Protein AF-A0A1J3GQ59-F1 (afdb_monomer)

Nearest PDB structures (foldseek):
  6tc0-assembly3_C  TM=4.592E-01  e=3.893E-01  Mus musculus
  6tc0-assembly3_F  TM=4.575E-01  e=4.278E-01  Mus musculus
  4a3v-assembly1_A  TM=4.990E-01  e=1.390E+00  Saccharomyces cerevisiae W303
  6gkf-assembly3_F  TM=2.182E-01  e=1.207E+00  Homo sapiens

InterPro domains:
  IPR007598 Domain of unknown function DUF577 [PF04510] (52-176)

Radius of gyration: 16.6 Å; Cα contacts (8 Å, |Δi|>4): 191; chains: 1; bounding box: 38×44×47 Å

Foldseek 3Di:
DDPVLLVLLLVLLVVLLVDPDPVVNVVSLVVNLVSLVVCVVVVHAHDPVSLVSNLVSLLVQLPDPPDDLVSLLSSLLVVQSSQVNCVVVVNDASLVVLVSLQVCLVVPLLSSLSNQLNHDLQRAPSLVSRLVSSVVSLCVCCVCVVVDDPVSVVSSVSSNVSSVSSNVNNVVVVVVVD

Structure (mmCIF, N/CA/C/O backbone):
data_AF-A0A1J3GQ59-F1
#
_entry.id   AF-A0A1J3GQ59-F1
#
loop_
_atom_site.group_PDB
_atom_site.id
_atom_site.type_symbol
_atom_site.label_atom_id
_atom_site.label_alt_id
_atom_site.label_comp_id
_atom_site.label_asym_id
_atom_site.label_entity_id
_atom_site.label_seq_id
_atom_site.pdbx_PDB_ins_code
_atom_site.Cartn_x
_atom_site.Cartn_y
_atom_site.Cartn_z
_atom_site.occupancy
_atom_site.B_iso_or_equiv
_atom_site.auth_seq_id
_atom_site.auth_comp_id
_atom_site.auth_asym_id
_atom_site.auth_atom_id
_atom_site.pdbx_PDB_model_num
ATOM 1 N N . VAL A 1 1 ? 16.718 -1.001 -25.158 1.00 40.62 1 VAL A N 1
ATOM 2 C CA . VAL A 1 1 ? 15.366 -1.569 -25.340 1.00 40.62 1 VAL A CA 1
ATOM 3 C C . VAL A 1 1 ? 14.455 -0.799 -24.416 1.00 40.62 1 VAL A C 1
ATOM 5 O O . VAL A 1 1 ? 14.739 -0.740 -23.226 1.00 40.62 1 VAL A O 1
ATOM 8 N N . ASP A 1 2 ? 13.488 -0.084 -24.975 1.00 46.53 2 ASP A N 1
ATOM 9 C CA . ASP A 1 2 ? 12.632 0.822 -24.220 1.00 46.53 2 ASP A CA 1
ATOM 10 C C . ASP A 1 2 ? 11.831 0.062 -23.169 1.00 46.53 2 ASP A C 1
ATOM 12 O O . ASP A 1 2 ? 10.941 -0.724 -23.489 1.00 46.53 2 ASP A O 1
ATOM 16 N N . ASN A 1 3 ? 12.097 0.343 -21.896 1.00 64.75 3 ASN A N 1
ATOM 17 C CA . ASN A 1 3 ? 11.221 -0.079 -20.812 1.00 64.75 3 ASN A CA 1
ATOM 18 C C . ASN A 1 3 ? 9.982 0.827 -20.782 1.00 64.75 3 ASN A C 1
ATOM 20 O O . ASN A 1 3 ? 9.761 1.576 -19.827 1.00 64.75 3 ASN A O 1
ATOM 24 N N . ALA A 1 4 ? 9.193 0.808 -21.858 1.00 83.94 4 ALA A N 1
ATOM 25 C CA . ALA A 1 4 ? 8.008 1.643 -22.006 1.00 83.94 4 ALA A CA 1
ATOM 26 C C . ALA A 1 4 ? 7.052 1.536 -20.797 1.00 83.94 4 ALA A C 1
ATOM 28 O O . ALA A 1 4 ? 6.601 2.587 -20.333 1.00 83.94 4 ALA A O 1
ATOM 29 N N . PRO A 1 5 ? 6.813 0.348 -20.194 1.00 90.19 5 PRO A N 1
ATOM 30 C CA . PRO A 1 5 ? 5.995 0.236 -18.984 1.00 90.19 5 PRO A CA 1
ATOM 31 C C . PRO A 1 5 ? 6.612 0.897 -17.740 1.00 90.19 5 PRO A C 1
ATOM 33 O O . PRO A 1 5 ? 5.900 1.557 -16.976 1.00 90.19 5 PRO A O 1
ATOM 36 N N . ASP A 1 6 ? 7.931 0.779 -17.545 1.00 91.81 6 ASP A N 1
ATOM 37 C CA . ASP A 1 6 ? 8.640 1.419 -16.428 1.00 91.81 6 ASP A CA 1
ATOM 38 C C . ASP A 1 6 ? 8.557 2.946 -16.541 1.00 91.81 6 ASP A C 1
ATOM 40 O O . ASP A 1 6 ? 8.215 3.652 -15.586 1.00 91.81 6 ASP A O 1
ATOM 44 N N . ALA A 1 7 ? 8.852 3.460 -17.738 1.00 91.56 7 ALA A N 1
ATOM 45 C CA . ALA A 1 7 ? 8.842 4.883 -18.034 1.00 91.56 7 ALA A CA 1
ATOM 46 C C . ALA A 1 7 ? 7.429 5.471 -17.940 1.00 91.56 7 ALA A C 1
ATOM 48 O O . ALA A 1 7 ? 7.262 6.571 -17.409 1.00 91.56 7 ALA A O 1
ATOM 49 N N . LEU A 1 8 ? 6.414 4.740 -18.414 1.00 90.88 8 LEU A N 1
ATOM 50 C CA . LEU A 1 8 ? 5.010 5.127 -18.292 1.00 90.88 8 LEU A CA 1
ATOM 51 C C . LEU A 1 8 ? 4.584 5.192 -16.824 1.00 90.88 8 LEU A C 1
ATOM 53 O O . LEU A 1 8 ? 4.036 6.209 -16.403 1.00 90.88 8 LEU A O 1
ATOM 57 N N . THR A 1 9 ? 4.900 4.160 -16.036 1.00 93.69 9 THR A N 1
ATOM 58 C CA . THR A 1 9 ? 4.613 4.126 -14.593 1.00 93.69 9 THR A CA 1
ATOM 59 C C . THR A 1 9 ? 5.215 5.340 -13.897 1.00 93.69 9 THR A C 1
ATOM 61 O O . THR A 1 9 ? 4.518 6.076 -13.199 1.00 93.69 9 THR A O 1
ATOM 64 N N . LEU A 1 10 ? 6.500 5.605 -14.141 1.00 94.19 10 LEU A N 1
ATOM 65 C CA . LEU A 1 10 ? 7.195 6.742 -13.552 1.00 94.19 10 LEU A CA 1
ATOM 66 C C . LEU A 1 10 ? 6.567 8.084 -13.963 1.00 94.19 10 LEU A C 1
ATOM 68 O O . LEU A 1 10 ? 6.416 8.968 -13.121 1.00 94.19 10 LEU A O 1
ATOM 72 N N . LYS A 1 11 ? 6.201 8.257 -15.239 1.00 92.19 11 LYS A N 1
ATOM 73 C CA . LYS A 1 11 ? 5.554 9.486 -15.726 1.00 92.19 11 LYS A CA 1
ATOM 74 C C . LYS A 1 11 ? 4.179 9.693 -15.087 1.00 92.19 11 LYS A C 1
ATOM 76 O O . LYS A 1 11 ? 3.907 10.791 -14.614 1.00 92.19 11 LYS A O 1
ATOM 81 N N . LEU A 1 12 ? 3.345 8.656 -15.016 1.00 92.06 12 LEU A N 1
ATOM 82 C CA . LEU A 1 12 ? 2.003 8.757 -14.431 1.00 92.06 12 LEU A CA 1
ATOM 83 C C . LEU A 1 12 ? 2.053 9.074 -12.929 1.00 92.06 12 LEU A C 1
ATOM 85 O O . LEU A 1 12 ? 1.311 9.940 -12.469 1.00 92.06 12 LEU A O 1
ATOM 89 N N . LEU A 1 13 ? 2.982 8.465 -12.183 1.00 93.94 13 LEU A N 1
ATOM 90 C CA . LEU A 1 13 ? 3.184 8.780 -10.762 1.00 93.94 13 LEU A CA 1
ATOM 91 C C . LEU A 1 13 ? 3.670 10.215 -10.529 1.00 93.94 13 LEU A C 1
ATOM 93 O O . LEU A 1 13 ? 3.297 10.829 -9.538 1.00 93.94 13 LEU A O 1
ATOM 97 N N . LYS A 1 14 ? 4.477 10.778 -11.436 1.00 91.62 14 LYS A N 1
ATOM 98 C CA . LYS A 1 14 ? 4.894 12.189 -11.354 1.00 91.62 14 LYS A CA 1
ATOM 99 C C . LYS A 1 14 ? 3.741 13.155 -11.595 1.00 91.62 14 LYS A C 1
ATOM 101 O O . LYS A 1 14 ? 3.697 14.219 -10.988 1.00 91.62 14 LYS A O 1
ATOM 106 N N . VAL A 1 15 ? 2.838 12.789 -12.498 1.00 88.62 15 VAL A N 1
ATOM 107 C CA . VAL A 1 15 ? 1.748 13.658 -12.938 1.00 88.62 15 VAL A CA 1
ATOM 108 C C . VAL A 1 15 ? 0.574 13.641 -11.947 1.00 88.62 15 VAL A C 1
ATOM 110 O O . VAL A 1 15 ? -0.041 14.684 -11.728 1.00 88.62 15 VAL A O 1
ATOM 113 N N . TYR A 1 16 ? 0.317 12.515 -11.269 1.00 88.44 16 TYR A N 1
ATOM 114 C CA . TYR A 1 16 ? -0.730 12.385 -10.242 1.00 88.44 16 TYR A CA 1
ATOM 115 C C . TYR A 1 16 ? -0.760 13.529 -9.202 1.00 88.44 16 TYR A C 1
ATOM 117 O O . TYR A 1 16 ? -1.801 14.185 -9.103 1.00 88.44 16 TYR A O 1
ATOM 125 N N . PRO A 1 17 ? 0.333 13.837 -8.468 1.00 84.56 17 PRO A N 1
ATOM 126 C CA . PRO A 1 17 ? 0.312 14.885 -7.447 1.00 84.56 17 PRO A CA 1
ATOM 127 C C . PRO A 1 17 ? 0.216 16.302 -8.029 1.00 84.56 17 PRO A C 1
ATOM 129 O O . PRO A 1 17 ? -0.193 17.218 -7.327 1.00 84.56 17 PRO A O 1
ATOM 132 N N . SER A 1 18 ? 0.564 16.495 -9.307 1.00 82.19 18 SER A N 1
ATOM 133 C CA . SER A 1 18 ? 0.472 17.798 -9.986 1.00 82.19 18 SER A CA 1
ATOM 134 C C . SER A 1 18 ? -0.920 18.121 -10.546 1.00 82.19 18 SER A C 1
ATOM 136 O O . SER A 1 18 ? -1.140 19.221 -11.048 1.00 82.19 18 SER A O 1
ATOM 138 N N . SER A 1 19 ? -1.871 17.180 -10.492 1.00 79.62 19 SER A N 1
ATOM 139 C CA . SER A 1 19 ? -3.216 17.399 -11.032 1.00 79.62 19 SER A CA 1
ATOM 140 C C . SER A 1 19 ? -4.063 18.296 -10.133 1.00 79.62 19 SER A C 1
ATOM 142 O O . SER A 1 19 ? -4.486 17.879 -9.055 1.00 79.62 19 SER A O 1
ATOM 144 N N . TYR A 1 20 ? -4.446 19.470 -10.633 1.00 78.62 20 TYR A N 1
ATOM 145 C CA . TYR A 1 20 ? -5.441 20.322 -9.970 1.00 78.62 20 TYR A CA 1
ATOM 146 C C . TYR A 1 20 ? -6.879 19.794 -10.105 1.00 78.62 20 TYR A C 1
ATOM 148 O O . TYR A 1 20 ? -7.747 20.154 -9.316 1.00 78.62 20 TYR A O 1
ATOM 156 N N . CYS A 1 21 ? -7.152 18.922 -11.084 1.00 86.19 21 CYS A N 1
ATOM 157 C CA . CYS A 1 21 ? -8.479 18.344 -11.297 1.00 86.19 21 CYS A CA 1
ATOM 158 C C . CYS A 1 21 ? -8.578 16.948 -10.652 1.00 86.19 21 CYS A C 1
ATOM 160 O O . CYS A 1 21 ? -7.898 16.021 -11.115 1.00 86.19 21 CYS A O 1
ATOM 162 N N . PRO A 1 22 ? -9.464 16.740 -9.655 1.00 84.50 22 PRO A N 1
ATOM 163 C CA . PRO A 1 22 ? -9.644 15.435 -9.014 1.00 84.50 22 PRO A CA 1
ATOM 164 C C . PRO A 1 22 ? -10.110 14.334 -9.977 1.00 84.50 22 PRO A C 1
ATOM 166 O O . PRO A 1 22 ? -9.757 13.171 -9.805 1.00 84.50 22 PRO A O 1
ATOM 169 N N . VAL A 1 23 ? -10.880 14.688 -11.015 1.00 87.12 23 VAL A N 1
ATOM 170 C CA . VAL A 1 23 ? -11.377 13.725 -12.012 1.00 87.12 23 VAL A CA 1
ATOM 171 C C . VAL A 1 23 ? -10.231 13.183 -12.862 1.00 87.12 23 VAL A C 1
ATOM 173 O O . VAL A 1 23 ? -10.115 11.970 -13.036 1.00 87.12 23 VAL A O 1
ATOM 176 N N . PHE A 1 24 ? -9.362 14.061 -13.370 1.00 86.56 24 PHE A N 1
ATOM 177 C CA . PHE A 1 24 ? -8.191 13.631 -14.135 1.00 86.56 24 PHE A CA 1
ATOM 178 C C . PHE A 1 24 ? -7.205 12.870 -13.261 1.00 86.56 24 PHE A C 1
ATOM 180 O O . PHE A 1 24 ? -6.739 11.808 -13.662 1.00 86.56 24 PHE A O 1
ATOM 187 N N . ARG A 1 25 ? -6.995 13.339 -12.028 1.00 87.44 25 ARG A N 1
ATOM 188 C CA . ARG A 1 25 ? -6.159 12.662 -11.039 1.00 87.44 25 ARG A CA 1
ATOM 189 C C . ARG A 1 25 ? -6.589 11.209 -10.824 1.00 87.44 25 ARG A C 1
ATOM 191 O O . ARG A 1 25 ? -5.770 10.298 -10.956 1.00 87.44 25 ARG A O 1
ATOM 198 N N . PHE A 1 26 ? -7.880 10.994 -10.563 1.00 88.31 26 PHE A N 1
ATOM 199 C CA . PHE A 1 26 ? -8.447 9.659 -10.389 1.00 88.31 26 PHE A CA 1
ATOM 200 C C . PHE A 1 26 ? -8.314 8.811 -11.661 1.00 88.31 26 PHE A C 1
ATOM 202 O O . PHE A 1 26 ? -7.882 7.663 -11.593 1.00 88.31 26 PHE A O 1
ATOM 209 N N . ARG A 1 27 ? -8.633 9.369 -12.838 1.00 89.69 27 ARG A N 1
ATOM 210 C CA . ARG A 1 27 ? -8.512 8.648 -14.117 1.00 89.69 27 ARG A CA 1
ATOM 211 C C . ARG A 1 27 ? -7.081 8.195 -14.393 1.00 89.69 27 ARG A C 1
ATOM 213 O O . ARG A 1 27 ? -6.888 7.076 -14.855 1.00 89.69 27 ARG A O 1
ATOM 220 N N . TRP A 1 28 ? -6.085 9.025 -14.094 1.00 88.69 28 TRP A N 1
ATOM 221 C CA . TRP A 1 28 ? -4.680 8.686 -14.320 1.00 88.69 28 TRP A CA 1
ATOM 222 C C . TRP A 1 28 ? -4.204 7.562 -13.412 1.00 88.69 28 TRP A C 1
ATOM 224 O O . TRP A 1 28 ? -3.580 6.616 -13.892 1.00 88.69 28 TRP A O 1
ATOM 234 N N . ILE A 1 29 ? -4.526 7.629 -12.117 1.00 91.88 29 ILE A N 1
ATOM 235 C CA . ILE A 1 29 ? -4.114 6.569 -11.196 1.00 91.88 29 ILE A CA 1
ATOM 236 C C . ILE A 1 29 ? -4.870 5.266 -11.458 1.00 91.88 29 ILE A C 1
ATOM 238 O O . ILE A 1 29 ? -4.286 4.189 -11.361 1.00 91.88 29 ILE A O 1
ATOM 242 N N . TYR A 1 30 ? -6.135 5.359 -11.870 1.00 92.94 30 TYR A N 1
ATOM 243 C CA . TYR A 1 30 ? -6.922 4.207 -12.287 1.00 92.94 30 TYR A CA 1
ATOM 244 C C . TYR A 1 30 ? -6.347 3.554 -13.551 1.00 92.94 30 TYR A C 1
ATOM 246 O O . TYR A 1 30 ? -6.123 2.349 -13.568 1.00 92.94 30 TYR A O 1
ATOM 254 N N . MET A 1 31 ? -6.004 4.344 -14.574 1.00 92.12 31 MET A N 1
ATOM 255 C CA . MET A 1 31 ? -5.340 3.843 -15.782 1.00 92.12 31 MET A CA 1
ATOM 256 C C . MET A 1 31 ? -3.997 3.172 -15.460 1.00 92.12 31 MET A C 1
ATOM 258 O O . MET A 1 31 ? -3.687 2.116 -16.015 1.00 92.12 31 MET A O 1
ATOM 262 N N . LEU A 1 32 ? -3.207 3.748 -14.544 1.00 94.25 32 LEU A N 1
ATOM 263 C CA . LEU A 1 32 ? -1.967 3.123 -14.082 1.00 94.25 32 LEU A CA 1
ATOM 264 C C . LEU A 1 32 ? -2.241 1.781 -13.393 1.00 94.25 32 LEU A C 1
ATOM 266 O O . LEU A 1 32 ? -1.529 0.811 -13.638 1.00 94.25 32 LEU A O 1
ATOM 270 N N . PHE A 1 33 ? -3.271 1.713 -12.555 1.00 94.56 33 PHE A N 1
ATOM 271 C CA . PHE A 1 33 ? -3.672 0.485 -11.882 1.00 94.56 33 PHE A CA 1
ATOM 272 C C . PHE A 1 33 ? -4.113 -0.614 -12.857 1.00 94.56 33 PHE A C 1
ATOM 274 O O . PHE A 1 33 ? -3.636 -1.742 -12.734 1.00 94.56 33 PHE A O 1
ATOM 281 N N . GLU A 1 34 ? -4.953 -0.299 -13.843 1.00 94.62 34 GLU A N 1
ATOM 282 C CA . GLU A 1 34 ? -5.361 -1.253 -14.885 1.00 94.62 34 GLU A CA 1
ATOM 283 C C . GLU A 1 34 ? -4.141 -1.754 -15.672 1.00 94.62 34 GLU A C 1
ATOM 285 O O . GLU A 1 34 ? -3.947 -2.958 -15.845 1.00 94.62 34 GLU A O 1
ATOM 290 N N . THR A 1 35 ? -3.240 -0.837 -16.044 1.00 91.94 35 THR A N 1
ATOM 291 C CA . THR A 1 35 ? -1.986 -1.174 -16.734 1.00 91.94 35 THR A CA 1
ATOM 292 C C . THR A 1 35 ? -1.123 -2.112 -15.889 1.00 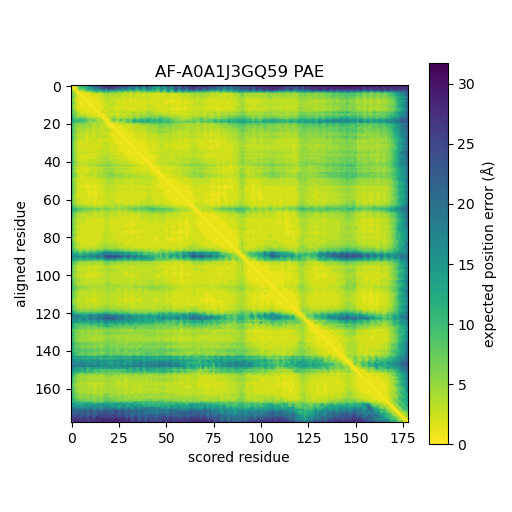91.94 35 THR A C 1
ATOM 294 O O . THR A 1 35 ? -0.663 -3.141 -16.372 1.00 91.94 35 THR A O 1
ATOM 297 N N . ILE A 1 36 ? -0.924 -1.801 -14.608 1.00 91.44 36 ILE A N 1
ATOM 298 C CA . ILE A 1 36 ? -0.139 -2.632 -13.688 1.00 91.44 36 ILE A CA 1
ATOM 299 C C . ILE A 1 36 ? -0.783 -4.002 -13.467 1.00 91.44 36 ILE A C 1
ATOM 301 O O . ILE A 1 36 ? -0.071 -4.999 -13.360 1.00 91.44 36 ILE A O 1
ATOM 305 N N . THR A 1 37 ? -2.111 -4.070 -13.423 1.00 91.75 37 THR A N 1
ATOM 306 C CA . THR A 1 37 ? -2.846 -5.333 -13.284 1.00 91.75 37 THR A CA 1
ATOM 307 C C . THR A 1 37 ? -2.621 -6.223 -14.502 1.00 91.75 37 THR A C 1
ATOM 309 O O . THR A 1 37 ? -2.270 -7.392 -14.349 1.00 91.75 37 THR A O 1
ATOM 312 N N . TYR A 1 38 ? -2.720 -5.655 -15.706 1.00 92.69 38 TYR A N 1
ATOM 313 C CA . TYR A 1 38 ? -2.387 -6.357 -16.942 1.00 92.69 38 TYR A CA 1
ATOM 314 C C . TYR A 1 38 ? -0.928 -6.840 -16.947 1.00 92.69 38 TYR A C 1
ATOM 316 O O . TYR A 1 38 ? -0.662 -8.022 -17.154 1.00 92.69 38 TYR A O 1
ATOM 324 N N . LEU A 1 39 ? 0.022 -5.955 -16.626 1.00 91.44 39 LEU A N 1
ATOM 325 C CA . LEU A 1 39 ? 1.450 -6.283 -16.577 1.00 91.44 39 LEU A CA 1
ATOM 326 C C . LEU A 1 39 ? 1.757 -7.405 -15.576 1.00 91.44 39 LEU A C 1
ATOM 328 O O . LEU A 1 39 ? 2.541 -8.304 -15.882 1.00 91.44 39 LEU A O 1
ATOM 332 N N . ARG A 1 40 ? 1.118 -7.387 -14.400 1.00 89.81 40 ARG A N 1
ATOM 333 C CA . ARG A 1 40 ? 1.239 -8.449 -13.393 1.00 89.81 40 ARG A CA 1
ATOM 334 C C . ARG A 1 40 ? 0.836 -9.806 -13.970 1.00 89.81 40 ARG A C 1
ATOM 336 O O . ARG A 1 40 ? 1.564 -10.771 -13.768 1.00 89.81 40 ARG A O 1
ATOM 343 N N . ASN A 1 41 ? -0.271 -9.868 -14.709 1.00 90.56 41 ASN A N 1
ATOM 344 C CA . ASN A 1 41 ? -0.750 -11.106 -15.332 1.00 90.56 41 ASN A CA 1
ATOM 345 C C . ASN A 1 41 ? 0.193 -11.611 -16.435 1.00 90.56 41 ASN A C 1
ATOM 347 O O . ASN A 1 41 ? 0.279 -12.811 -16.673 1.00 90.56 41 ASN A O 1
ATOM 351 N N . CYS A 1 42 ? 0.950 -10.713 -17.065 1.00 90.31 42 CYS A N 1
ATOM 352 C CA . CYS A 1 42 ? 2.001 -11.056 -18.022 1.00 90.31 42 CYS A CA 1
ATOM 353 C C . CYS A 1 42 ? 3.354 -11.394 -17.365 1.00 90.31 42 CYS A C 1
ATOM 355 O O . CYS A 1 42 ? 4.360 -11.460 -18.068 1.00 90.31 42 CYS A O 1
ATOM 357 N N . ASN A 1 43 ? 3.415 -11.572 -16.038 1.00 89.00 43 ASN A N 1
ATOM 358 C CA . ASN A 1 43 ? 4.656 -11.784 -15.277 1.00 89.00 43 ASN A CA 1
ATOM 359 C C . ASN A 1 43 ? 5.717 -10.689 -15.490 1.00 89.00 43 ASN A C 1
ATOM 361 O O . ASN A 1 43 ? 6.917 -10.928 -15.331 1.00 89.00 43 ASN A O 1
ATOM 365 N N . PHE A 1 44 ? 5.285 -9.472 -15.830 1.00 90.75 44 PHE A N 1
ATOM 366 C CA . PHE A 1 44 ? 6.185 -8.350 -16.046 1.00 90.75 44 PHE A CA 1
ATOM 367 C C . PHE A 1 44 ? 6.948 -7.994 -14.767 1.00 90.75 44 PHE A C 1
ATOM 369 O O . PHE A 1 44 ? 6.381 -7.971 -13.667 1.00 90.75 44 PHE A O 1
ATOM 376 N N . ARG A 1 45 ? 8.226 -7.639 -14.929 1.00 89.94 45 ARG A N 1
ATOM 377 C CA . ARG A 1 45 ? 9.076 -7.126 -13.857 1.00 89.94 45 ARG A CA 1
ATOM 378 C C . ARG A 1 45 ? 9.600 -5.747 -14.204 1.00 89.94 45 ARG A C 1
ATOM 380 O O . ARG A 1 45 ? 10.123 -5.549 -15.296 1.00 89.94 45 ARG A O 1
ATOM 387 N N . PHE A 1 46 ? 9.497 -4.820 -13.254 1.00 90.19 46 PHE A N 1
ATOM 388 C CA . PHE A 1 46 ? 10.160 -3.527 -13.386 1.00 90.19 46 PHE A CA 1
ATOM 389 C C . PHE A 1 46 ? 11.667 -3.731 -13.476 1.00 90.19 46 PHE A C 1
ATOM 391 O O . PHE A 1 46 ? 12.234 -4.540 -12.735 1.00 90.19 46 PHE A O 1
ATOM 398 N N . SER A 1 47 ? 12.330 -2.944 -14.320 1.00 88.75 47 SER A N 1
ATOM 399 C CA . SER A 1 47 ? 13.786 -2.944 -14.335 1.00 88.75 47 SER A CA 1
ATOM 400 C C . SER A 1 47 ? 14.355 -2.499 -12.983 1.00 88.75 47 SER A C 1
ATOM 402 O O . SER A 1 47 ? 13.886 -1.498 -12.416 1.00 88.75 47 SER A O 1
ATOM 404 N N . PRO A 1 48 ? 15.437 -3.142 -12.504 1.00 85.75 48 PRO A N 1
ATOM 405 C CA . PRO A 1 48 ? 16.174 -2.696 -11.324 1.00 85.75 48 PRO A CA 1
ATOM 406 C C . PRO A 1 48 ? 16.606 -1.225 -11.394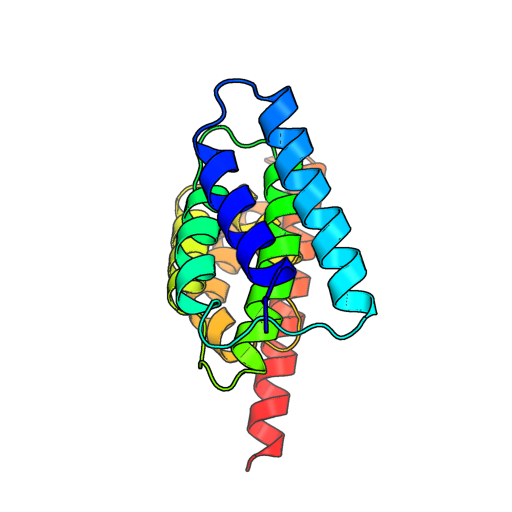 1.00 85.75 48 PRO A C 1
ATOM 408 O O . PRO A 1 48 ? 16.689 -0.561 -10.367 1.00 85.75 48 PRO A O 1
ATOM 411 N N . THR A 1 49 ? 16.818 -0.676 -12.596 1.00 88.56 49 THR A N 1
ATOM 412 C CA . THR A 1 49 ? 17.196 0.736 -12.792 1.00 88.56 49 THR A CA 1
ATOM 413 C C . THR A 1 49 ? 16.042 1.721 -12.578 1.00 88.56 49 THR A C 1
ATOM 415 O O . THR A 1 49 ? 16.272 2.896 -12.284 1.00 88.56 49 THR A O 1
ATOM 418 N N . TYR A 1 50 ? 14.792 1.269 -12.708 1.00 90.44 50 TYR A N 1
ATOM 419 C CA . TYR A 1 50 ? 13.606 2.112 -12.549 1.00 90.44 50 TYR A CA 1
ATOM 420 C C . TYR A 1 50 ? 12.981 2.013 -11.163 1.00 90.44 50 TYR A C 1
ATOM 422 O O . TYR A 1 50 ? 12.405 3.000 -10.704 1.00 90.44 50 TYR A O 1
ATOM 430 N N . LEU A 1 51 ? 13.127 0.884 -10.465 1.00 90.88 51 LEU A N 1
ATOM 431 C CA . LEU A 1 51 ? 12.583 0.712 -9.115 1.00 90.88 51 LEU A CA 1
ATOM 432 C C . LEU A 1 51 ? 13.010 1.833 -8.144 1.00 90.88 51 LEU A C 1
ATOM 434 O O . LEU A 1 51 ? 12.116 2.447 -7.558 1.00 90.88 51 LEU A O 1
ATOM 438 N N . PRO A 1 52 ? 14.303 2.209 -8.020 1.00 91.75 52 PRO A N 1
ATOM 439 C CA . PRO A 1 52 ? 14.726 3.318 -7.159 1.00 91.75 52 PRO A CA 1
ATOM 440 C C . PRO A 1 52 ? 14.087 4.660 -7.525 1.00 91.75 52 PRO A C 1
ATOM 442 O O . PRO A 1 52 ? 13.918 5.521 -6.669 1.00 91.75 52 PRO A O 1
ATOM 445 N N . ARG A 1 53 ? 13.702 4.840 -8.794 1.00 93.56 53 ARG A N 1
ATOM 446 C CA . ARG A 1 53 ? 13.045 6.058 -9.282 1.00 93.56 53 ARG A CA 1
ATOM 447 C C . ARG A 1 53 ? 11.548 6.030 -9.001 1.00 93.56 53 ARG A C 1
ATOM 449 O O . ARG A 1 53 ? 10.996 7.061 -8.658 1.00 93.56 53 ARG A O 1
ATOM 456 N N . ILE A 1 54 ? 10.891 4.878 -9.134 1.00 94.44 54 ILE A N 1
ATOM 457 C CA . ILE A 1 54 ? 9.445 4.708 -8.918 1.00 94.44 54 ILE A CA 1
ATOM 458 C C . ILE A 1 54 ? 9.087 4.826 -7.432 1.00 94.44 54 ILE A C 1
ATOM 460 O O . ILE A 1 54 ? 8.132 5.525 -7.090 1.00 94.44 54 ILE A O 1
ATOM 464 N N . LYS A 1 55 ? 9.868 4.178 -6.554 1.00 94.06 55 LYS A N 1
ATOM 465 C CA . LYS A 1 55 ? 9.633 4.122 -5.102 1.00 94.06 55 LYS A CA 1
ATOM 466 C C . LYS A 1 55 ? 9.289 5.488 -4.467 1.00 94.06 55 LYS A C 1
ATOM 468 O O . LYS A 1 55 ? 8.213 5.597 -3.874 1.00 94.06 55 LYS A O 1
ATOM 473 N N . PRO A 1 56 ? 10.128 6.539 -4.584 1.00 95.19 56 PRO A N 1
ATOM 474 C CA . PRO A 1 56 ? 9.875 7.814 -3.912 1.00 95.19 56 PRO A CA 1
ATOM 475 C C . PRO A 1 56 ? 8.619 8.524 -4.429 1.00 95.19 56 PRO A C 1
ATOM 477 O O . PRO A 1 56 ? 7.867 9.078 -3.629 1.00 95.19 56 PRO A O 1
ATOM 480 N N . TYR A 1 57 ? 8.337 8.471 -5.737 1.00 95.62 57 TYR A N 1
ATOM 481 C CA . TYR A 1 57 ? 7.117 9.079 -6.280 1.00 95.62 57 TYR A CA 1
ATOM 482 C C . TYR A 1 57 ? 5.864 8.342 -5.825 1.00 95.62 57 TYR A C 1
ATOM 484 O O . TYR A 1 57 ? 4.860 8.987 -5.535 1.00 95.62 57 TYR A O 1
ATOM 492 N N . LEU A 1 58 ? 5.914 7.012 -5.709 1.00 95.81 58 LEU A N 1
ATOM 493 C CA . LEU A 1 58 ? 4.773 6.266 -5.195 1.00 95.81 58 LEU A CA 1
ATOM 494 C C . LEU A 1 58 ? 4.499 6.596 -3.724 1.00 95.81 58 LEU A C 1
ATOM 496 O O . LEU A 1 58 ? 3.350 6.846 -3.370 1.00 95.81 58 LEU A O 1
ATOM 500 N N . ILE A 1 59 ? 5.541 6.685 -2.889 1.00 95.44 59 ILE A N 1
ATOM 501 C CA . ILE A 1 59 ? 5.401 7.142 -1.497 1.00 95.44 59 ILE A CA 1
ATOM 502 C C . ILE A 1 59 ? 4.791 8.547 -1.452 1.00 95.44 59 ILE A C 1
ATOM 504 O O . ILE A 1 59 ? 3.861 8.783 -0.683 1.00 95.44 59 ILE A O 1
ATOM 508 N N . ALA A 1 60 ? 5.258 9.471 -2.296 1.00 94.62 60 ALA A N 1
ATOM 509 C CA . ALA A 1 60 ? 4.694 10.817 -2.373 1.00 94.62 60 ALA A CA 1
ATOM 510 C C . ALA A 1 60 ? 3.201 10.806 -2.753 1.00 94.62 60 ALA A C 1
ATOM 512 O O . ALA A 1 60 ? 2.418 11.528 -2.142 1.00 94.62 60 ALA A O 1
ATOM 513 N N . CYS A 1 61 ? 2.789 9.949 -3.695 1.00 94.38 61 CYS A N 1
ATOM 514 C CA . CYS A 1 61 ? 1.381 9.799 -4.073 1.00 94.38 61 CYS A CA 1
ATOM 515 C C . CYS A 1 61 ? 0.521 9.282 -2.911 1.00 94.38 61 CYS A C 1
ATOM 517 O O . CYS A 1 61 ? -0.573 9.792 -2.687 1.00 94.38 61 CYS A O 1
ATOM 519 N N . VAL A 1 62 ? 1.013 8.293 -2.155 1.00 94.75 62 VAL A N 1
ATOM 520 C CA . VAL A 1 62 ? 0.299 7.721 -0.997 1.00 94.75 62 VAL A CA 1
ATOM 521 C C . VAL A 1 62 ? 0.194 8.726 0.157 1.00 94.75 62 VAL A C 1
ATOM 523 O O . VAL A 1 62 ? -0.808 8.748 0.867 1.00 94.75 62 VAL A O 1
ATOM 526 N N . LYS A 1 63 ? 1.210 9.578 0.340 1.00 94.12 63 LYS A N 1
ATOM 527 C CA . LYS A 1 63 ? 1.239 10.637 1.364 1.00 94.12 63 LYS A CA 1
ATOM 528 C C . LYS A 1 63 ? 0.402 11.864 1.013 1.00 94.12 63 LYS A C 1
ATOM 530 O O . LYS A 1 63 ? 0.331 12.781 1.823 1.00 94.12 63 LYS A O 1
ATOM 535 N N . MET A 1 64 ? -0.181 11.917 -0.181 1.00 91.44 64 MET A N 1
ATOM 536 C CA . MET A 1 64 ? -0.878 13.106 -0.636 1.00 91.44 64 MET A CA 1
ATOM 537 C C . MET A 1 64 ? -2.145 13.346 0.194 1.00 91.44 64 MET A C 1
ATOM 539 O O . MET A 1 64 ? -3.037 12.493 0.269 1.00 91.44 64 MET A O 1
ATOM 543 N N . GLU A 1 65 ? -2.219 14.527 0.799 1.00 86.56 65 GLU A N 1
ATOM 544 C CA . GLU A 1 65 ? -3.342 14.951 1.628 1.00 86.56 65 GLU A CA 1
ATOM 545 C C . GLU A 1 65 ? -4.653 14.987 0.829 1.00 86.56 65 GLU A C 1
ATOM 547 O O . GLU A 1 65 ? -4.665 15.138 -0.396 1.00 86.56 65 GLU A O 1
ATOM 552 N N . ASN A 1 66 ? -5.782 14.838 1.528 1.00 83.12 66 ASN A N 1
ATOM 553 C CA . ASN A 1 66 ? -7.128 14.870 0.938 1.00 83.12 66 ASN A CA 1
ATOM 554 C C . ASN A 1 66 ? -7.384 13.812 -0.161 1.00 83.12 66 ASN A C 1
ATOM 556 O O . ASN A 1 66 ? -8.294 13.959 -0.983 1.00 83.12 66 ASN A O 1
ATOM 560 N N . SER A 1 67 ? -6.597 12.733 -0.189 1.00 87.81 67 SER A N 1
ATOM 561 C CA . SER A 1 67 ? -6.854 11.569 -1.044 1.00 87.81 67 SER A CA 1
ATOM 562 C C . SER A 1 67 ? -8.052 10.775 -0.526 1.00 87.81 67 SER A C 1
ATOM 564 O O . SER A 1 67 ? -8.138 10.474 0.666 1.00 87.81 67 SER A O 1
ATOM 566 N N . LYS A 1 68 ? -8.968 10.392 -1.422 1.00 90.88 68 LYS A N 1
ATOM 567 C CA . LYS A 1 68 ? -10.129 9.562 -1.059 1.00 90.88 68 LYS A CA 1
ATOM 568 C C . LYS A 1 68 ? -9.698 8.125 -0.754 1.00 90.88 68 LYS A C 1
ATOM 570 O O . LYS A 1 68 ? -8.764 7.619 -1.372 1.00 90.88 68 LYS A O 1
ATOM 575 N N . ASP A 1 69 ? -10.458 7.415 0.086 1.00 91.88 69 ASP A N 1
ATOM 576 C CA . ASP A 1 69 ? -10.246 5.981 0.368 1.00 91.88 69 ASP A CA 1
ATOM 577 C C . ASP A 1 69 ? -10.076 5.146 -0.916 1.00 91.88 69 ASP A C 1
ATOM 579 O O . ASP A 1 69 ? -9.235 4.254 -0.977 1.00 91.88 69 ASP A O 1
ATOM 583 N N . SER A 1 70 ? -10.860 5.436 -1.962 1.00 91.44 70 SER A N 1
ATOM 584 C CA . SER A 1 70 ? -10.766 4.751 -3.257 1.00 91.44 70 SER A CA 1
ATOM 585 C C . SER A 1 70 ? -9.422 4.977 -3.951 1.00 91.44 70 SER A C 1
ATOM 587 O O . SER A 1 70 ? -8.876 4.042 -4.525 1.00 91.44 70 SER A O 1
ATOM 589 N N . GLU A 1 71 ? -8.874 6.194 -3.886 1.00 92.56 71 GLU A N 1
ATOM 590 C CA . GLU A 1 71 ? -7.555 6.513 -4.446 1.00 92.56 71 GLU A CA 1
ATOM 591 C C . GLU A 1 71 ? -6.453 5.810 -3.651 1.00 92.56 71 GLU A C 1
ATOM 593 O O . GLU A 1 71 ? -5.569 5.201 -4.247 1.00 92.56 71 GLU A O 1
ATOM 598 N N . ILE A 1 72 ? -6.548 5.809 -2.316 1.00 94.38 72 ILE A N 1
ATOM 599 C CA . ILE A 1 72 ? -5.587 5.111 -1.451 1.00 94.38 72 ILE A CA 1
ATOM 600 C C . ILE A 1 72 ? -5.598 3.601 -1.708 1.00 94.38 72 ILE A C 1
ATOM 602 O O . ILE A 1 72 ? -4.529 3.006 -1.780 1.00 94.38 72 ILE A O 1
ATOM 606 N N . LYS A 1 73 ? -6.764 2.975 -1.912 1.00 93.44 73 LYS A N 1
ATOM 607 C CA . LYS A 1 73 ? -6.843 1.548 -2.281 1.00 93.44 73 LYS A CA 1
ATOM 608 C C . LYS A 1 73 ? -6.163 1.261 -3.620 1.00 93.44 73 LYS A C 1
ATOM 610 O O . LYS A 1 73 ? -5.387 0.316 -3.729 1.00 93.44 73 LYS A O 1
ATOM 615 N N . ILE A 1 74 ? -6.414 2.093 -4.634 1.00 94.69 74 ILE A N 1
ATOM 616 C CA . ILE A 1 74 ? -5.762 1.970 -5.948 1.00 94.69 74 ILE A CA 1
ATOM 617 C C . ILE A 1 74 ? -4.240 2.109 -5.798 1.00 94.69 74 ILE A C 1
ATOM 619 O O . ILE A 1 74 ? -3.484 1.274 -6.298 1.00 94.69 74 ILE A O 1
ATOM 623 N N . LEU A 1 75 ? -3.784 3.120 -5.058 1.00 95.50 75 LEU A N 1
ATOM 624 C CA . LEU A 1 75 ? -2.370 3.320 -4.752 1.00 95.50 75 LEU A CA 1
ATOM 625 C C . LEU A 1 75 ? -1.782 2.142 -3.971 1.00 95.50 75 LEU A C 1
ATOM 627 O O . LEU A 1 75 ? -0.684 1.707 -4.296 1.00 95.50 75 LEU A O 1
ATOM 631 N N . GLY A 1 76 ? -2.514 1.572 -3.013 1.00 94.31 76 GLY A N 1
ATOM 632 C CA . GLY A 1 76 ? -2.126 0.374 -2.269 1.00 94.31 76 GLY A CA 1
ATOM 633 C C . GLY A 1 76 ? -1.878 -0.827 -3.185 1.00 94.31 76 GLY A C 1
ATOM 634 O O . GLY A 1 76 ? -0.878 -1.526 -3.035 1.00 94.31 76 GLY A O 1
ATOM 635 N N . ARG A 1 77 ? -2.708 -1.024 -4.214 1.00 93.81 77 ARG A N 1
ATOM 636 C CA . ARG A 1 77 ? -2.498 -2.074 -5.231 1.00 93.81 77 ARG A CA 1
ATOM 637 C C . ARG A 1 77 ? -1.263 -1.828 -6.093 1.00 93.81 77 ARG A C 1
ATOM 639 O O . ARG A 1 77 ? -0.541 -2.770 -6.428 1.00 93.81 77 ARG A O 1
ATOM 646 N N . ILE A 1 78 ? -0.991 -0.570 -6.433 1.00 95.19 78 ILE A N 1
ATOM 647 C CA . ILE A 1 78 ? 0.233 -0.183 -7.146 1.00 95.19 78 ILE A CA 1
ATOM 648 C C . ILE A 1 78 ? 1.459 -0.421 -6.247 1.00 95.19 78 ILE A C 1
ATOM 650 O O . ILE A 1 78 ? 2.429 -1.039 -6.689 1.00 95.19 78 ILE A O 1
ATOM 654 N N . VAL A 1 79 ? 1.387 -0.026 -4.969 1.00 94.38 79 VAL A N 1
ATOM 655 C CA . VAL A 1 79 ? 2.406 -0.296 -3.936 1.00 94.38 79 VAL A CA 1
ATOM 656 C C . VAL A 1 79 ? 2.668 -1.786 -3.837 1.00 94.38 79 VAL A C 1
ATOM 658 O O . VAL A 1 79 ? 3.822 -2.197 -3.857 1.00 94.38 79 VAL A O 1
ATOM 661 N N . SER A 1 80 ? 1.613 -2.594 -3.817 1.00 91.81 80 SER A N 1
ATOM 662 C CA . SER A 1 80 ? 1.701 -4.048 -3.765 1.00 91.81 80 SER A CA 1
ATOM 663 C C . SER A 1 80 ? 2.533 -4.621 -4.908 1.00 91.81 80 SER A C 1
ATOM 665 O O . SER A 1 80 ? 3.438 -5.429 -4.693 1.00 91.81 80 SER A O 1
ATOM 667 N N . PHE A 1 81 ? 2.278 -4.154 -6.134 1.00 92.31 81 PHE A N 1
ATOM 668 C CA . PHE A 1 81 ? 3.032 -4.595 -7.301 1.00 92.31 81 PHE A CA 1
ATOM 669 C C . PHE A 1 81 ? 4.500 -4.164 -7.237 1.00 92.31 81 PHE A C 1
ATOM 671 O O . PHE A 1 81 ? 5.390 -4.967 -7.520 1.00 92.31 81 PHE A O 1
ATOM 678 N N . VAL A 1 82 ? 4.777 -2.921 -6.839 1.00 91.94 82 VAL A N 1
ATOM 679 C CA . VAL A 1 82 ? 6.157 -2.433 -6.720 1.00 91.94 82 VAL A CA 1
ATOM 680 C C . VAL A 1 82 ? 6.893 -3.159 -5.590 1.00 91.94 82 VAL A C 1
ATOM 682 O O . VAL A 1 82 ? 8.010 -3.613 -5.810 1.00 91.94 82 VAL A O 1
ATOM 685 N N . ALA A 1 83 ? 6.270 -3.368 -4.429 1.00 89.62 83 ALA A N 1
ATOM 686 C CA . ALA A 1 83 ? 6.843 -4.128 -3.316 1.00 89.62 83 ALA A CA 1
ATOM 687 C C . ALA A 1 83 ? 7.197 -5.561 -3.739 1.00 89.62 83 ALA A C 1
ATOM 689 O O . ALA A 1 83 ? 8.312 -6.019 -3.499 1.00 89.62 83 ALA A O 1
ATOM 690 N N . TYR A 1 84 ? 6.307 -6.232 -4.475 1.00 87.81 84 TYR A N 1
ATOM 691 C CA . TYR A 1 84 ? 6.589 -7.545 -5.051 1.00 87.81 84 TYR A CA 1
ATOM 692 C C . TYR A 1 84 ? 7.809 -7.530 -5.988 1.00 87.81 84 TYR A C 1
ATOM 694 O O . TYR A 1 84 ? 8.655 -8.421 -5.923 1.00 87.81 84 TYR A O 1
ATOM 702 N N . ASN A 1 85 ? 7.948 -6.511 -6.839 1.00 89.00 85 ASN A N 1
ATOM 703 C CA . ASN A 1 85 ? 9.124 -6.356 -7.700 1.00 89.00 85 ASN A CA 1
ATOM 704 C C . ASN A 1 85 ? 10.411 -6.099 -6.904 1.00 89.00 85 ASN A C 1
ATOM 706 O O . ASN A 1 85 ? 11.459 -6.629 -7.255 1.00 89.00 85 ASN A O 1
ATOM 710 N N . VAL A 1 86 ? 10.329 -5.337 -5.815 1.00 87.50 86 VAL A N 1
ATOM 711 C CA . VAL A 1 86 ? 11.474 -5.042 -4.945 1.00 87.50 86 VAL A CA 1
ATOM 712 C C . VAL A 1 86 ? 11.966 -6.298 -4.222 1.00 87.50 86 VAL A C 1
ATOM 714 O O . VAL A 1 86 ? 13.167 -6.550 -4.237 1.00 87.50 86 VAL A O 1
ATOM 717 N N . ALA A 1 87 ? 11.057 -7.114 -3.670 1.00 81.06 87 ALA A N 1
ATOM 718 C CA . ALA A 1 87 ? 11.420 -8.374 -3.005 1.00 81.06 87 ALA A CA 1
ATOM 719 C C . ALA A 1 87 ? 12.105 -9.363 -3.953 1.00 81.06 87 ALA A C 1
ATOM 721 O O . ALA A 1 87 ? 13.096 -9.983 -3.589 1.00 81.06 87 ALA A O 1
ATOM 722 N N . ASN A 1 88 ? 11.581 -9.508 -5.172 1.00 79.44 88 ASN A N 1
ATOM 723 C CA . ASN A 1 88 ? 12.089 -10.498 -6.124 1.00 79.44 88 ASN A CA 1
ATOM 724 C C . ASN A 1 88 ? 13.284 -9.997 -6.952 1.00 79.44 88 ASN A C 1
ATOM 726 O O . ASN A 1 88 ? 13.948 -10.792 -7.604 1.00 79.44 88 ASN A O 1
ATOM 730 N N . GLY A 1 89 ? 13.546 -8.689 -6.968 1.00 70.31 89 GLY A N 1
ATOM 731 C CA . GLY A 1 89 ? 14.587 -8.072 -7.793 1.00 70.31 89 GLY A CA 1
ATOM 732 C C . GLY A 1 89 ? 15.961 -7.967 -7.127 1.00 70.31 89 GLY A C 1
ATOM 733 O O . GLY A 1 89 ? 16.794 -7.209 -7.612 1.00 70.31 89 GLY A O 1
ATOM 734 N N . GLY A 1 90 ? 16.183 -8.630 -5.984 1.00 63.25 90 GLY A N 1
ATOM 735 C CA . GLY A 1 90 ? 17.432 -8.532 -5.211 1.00 63.25 90 GLY A CA 1
ATOM 736 C C . GLY A 1 90 ? 17.663 -7.171 -4.535 1.00 63.25 90 GLY A C 1
ATOM 737 O O . GLY A 1 90 ? 18.707 -6.950 -3.932 1.00 63.25 90 GLY A O 1
ATOM 738 N N . GLY A 1 91 ? 16.691 -6.254 -4.610 1.00 60.34 91 GLY A N 1
ATOM 739 C CA . GLY A 1 91 ? 16.797 -4.863 -4.153 1.00 60.34 91 GLY A CA 1
ATOM 740 C C . GLY A 1 91 ? 16.517 -4.634 -2.664 1.00 60.34 91 GLY A C 1
ATOM 741 O O . GLY A 1 91 ? 16.226 -3.499 -2.282 1.00 60.34 91 GLY A O 1
ATOM 742 N N . GLY A 1 92 ? 16.562 -5.691 -1.849 1.00 71.50 92 GLY A N 1
ATOM 743 C CA . GLY A 1 92 ? 16.343 -5.635 -0.403 1.00 71.50 92 GLY A CA 1
ATOM 744 C C . GLY A 1 92 ? 14.907 -5.302 0.021 1.00 71.50 92 GLY A C 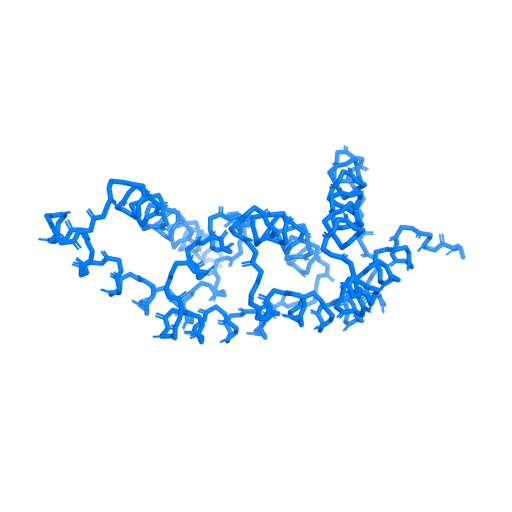1
ATOM 745 O O . GLY A 1 92 ? 13.953 -5.398 -0.750 1.00 71.50 92 GLY A O 1
ATOM 746 N N . GLU A 1 93 ? 14.753 -4.919 1.286 1.00 78.69 93 GLU A N 1
ATOM 747 C CA . GLU A 1 93 ? 13.481 -4.485 1.869 1.00 78.69 93 GLU A CA 1
ATOM 748 C C . GL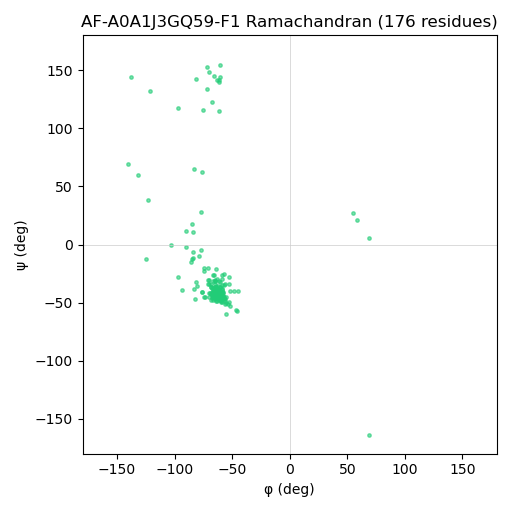U A 1 93 ? 13.209 -3.012 1.532 1.00 78.69 93 GLU A C 1
ATOM 750 O O . GLU A 1 93 ? 14.115 -2.181 1.512 1.00 78.69 93 GLU A O 1
ATOM 755 N N . TRP A 1 94 ? 11.952 -2.649 1.275 1.00 88.50 94 TRP A N 1
ATOM 756 C CA . TRP A 1 94 ? 11.569 -1.265 0.989 1.00 88.50 94 TRP A CA 1
ATOM 757 C C . TRP A 1 94 ? 11.358 -0.452 2.274 1.00 88.50 94 TRP A C 1
ATOM 759 O O . TRP A 1 94 ? 10.248 -0.012 2.544 1.00 88.50 94 TRP A O 1
ATOM 769 N N . SER A 1 95 ? 12.406 -0.232 3.068 1.00 88.31 95 SER A N 1
ATOM 770 C CA . SER A 1 95 ? 12.344 0.453 4.375 1.00 88.31 95 SER A CA 1
ATOM 771 C C . SER A 1 95 ? 11.512 1.742 4.405 1.00 88.31 95 SER A C 1
ATOM 773 O O . SER A 1 95 ? 10.737 1.958 5.330 1.00 88.31 95 SER A O 1
ATOM 775 N N . GLU A 1 96 ? 11.591 2.562 3.363 1.00 92.19 96 GLU A N 1
ATOM 776 C CA . GLU A 1 96 ? 10.910 3.852 3.275 1.00 92.19 96 GLU A CA 1
ATOM 777 C C . GLU A 1 96 ? 9.381 3.703 3.258 1.00 92.19 96 GLU A C 1
ATOM 779 O O . GLU A 1 96 ? 8.661 4.562 3.766 1.00 92.19 96 GLU A O 1
ATOM 784 N N . LEU A 1 97 ? 8.864 2.600 2.702 1.00 93.38 97 LEU A N 1
ATOM 785 C CA . LEU A 1 97 ? 7.437 2.288 2.762 1.00 93.38 97 LEU A CA 1
ATOM 786 C C . LEU A 1 97 ? 7.020 1.883 4.184 1.00 93.38 97 LEU A C 1
ATOM 788 O O . LEU A 1 97 ? 5.914 2.206 4.604 1.00 93.38 97 LEU A O 1
ATOM 792 N N . SER A 1 98 ? 7.898 1.218 4.938 1.00 91.06 98 SER A N 1
ATOM 793 C CA . SER A 1 98 ? 7.637 0.784 6.317 1.00 91.06 98 SER A CA 1
ATOM 794 C C . SER A 1 98 ? 7.5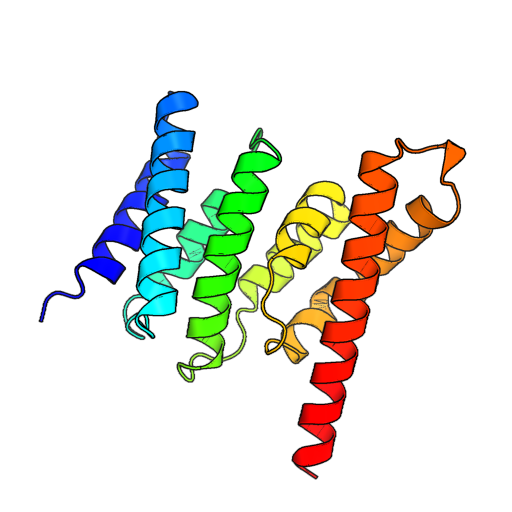07 1.996 7.211 1.00 91.06 98 SER A C 1
ATOM 796 O O . SER A 1 98 ? 6.529 2.125 7.941 1.00 91.06 98 SER A O 1
ATOM 798 N N . ASP A 1 99 ? 8.458 2.918 7.085 1.00 92.88 99 ASP A N 1
ATOM 799 C CA . ASP A 1 99 ? 8.478 4.158 7.848 1.00 92.88 99 ASP A CA 1
ATOM 800 C C . ASP A 1 99 ? 7.262 5.032 7.480 1.00 92.88 99 ASP A C 1
ATOM 802 O O . ASP A 1 99 ? 6.646 5.661 8.342 1.00 92.88 99 ASP A O 1
ATOM 806 N N . CYS A 1 100 ? 6.843 5.009 6.207 1.00 94.50 100 CYS A N 1
ATOM 807 C CA . CYS A 1 100 ? 5.618 5.666 5.756 1.00 94.50 100 CYS A CA 1
ATOM 808 C C . CYS A 1 100 ? 4.354 5.070 6.402 1.00 94.50 100 CYS A C 1
ATOM 810 O O . CYS A 1 100 ? 3.496 5.822 6.862 1.00 94.50 100 CYS A O 1
ATOM 812 N N . ILE A 1 101 ? 4.227 3.739 6.448 1.00 94.75 101 ILE A N 1
ATOM 813 C CA . ILE A 1 101 ? 3.079 3.063 7.072 1.00 94.75 101 ILE A CA 1
ATOM 814 C C . ILE A 1 101 ? 3.082 3.280 8.585 1.00 94.75 101 ILE A C 1
ATOM 816 O O . ILE A 1 101 ? 2.027 3.550 9.149 1.00 94.75 101 ILE A O 1
ATOM 820 N N . LEU A 1 102 ? 4.247 3.222 9.235 1.00 94.75 102 LEU A N 1
ATOM 821 C CA . LEU A 1 102 ? 4.391 3.514 10.660 1.00 94.75 102 LEU A CA 1
ATOM 822 C C . LEU A 1 102 ? 3.913 4.933 10.982 1.00 94.75 102 LEU A C 1
ATOM 824 O O . LEU A 1 102 ? 3.146 5.126 11.924 1.00 94.75 102 LEU A O 1
ATOM 828 N N . LYS A 1 103 ? 4.297 5.920 10.165 1.00 95.56 103 LYS A N 1
ATOM 829 C CA . LYS A 1 103 ? 3.795 7.288 10.314 1.00 95.56 103 LYS A CA 1
ATOM 830 C C . LYS A 1 103 ? 2.270 7.345 10.180 1.00 95.56 103 LYS A C 1
ATOM 832 O O . LYS A 1 103 ? 1.611 7.931 11.032 1.00 95.56 103 LYS A O 1
ATOM 837 N N . PHE A 1 104 ? 1.692 6.685 9.172 1.00 95.06 104 PHE A N 1
ATOM 838 C CA . PHE A 1 104 ? 0.233 6.615 9.053 1.00 95.06 104 PHE A CA 1
ATOM 839 C C . PHE A 1 104 ? -0.425 5.901 10.232 1.00 95.06 104 PHE A C 1
ATOM 841 O O . PHE A 1 104 ? -1.500 6.308 10.639 1.00 95.06 104 PHE A O 1
ATOM 848 N N . ALA A 1 105 ? 0.182 4.863 10.804 1.00 93.69 105 ALA A N 1
ATOM 849 C CA . ALA A 1 105 ? -0.389 4.176 11.960 1.00 93.69 105 ALA A CA 1
ATOM 850 C C . ALA A 1 105 ? -0.559 5.127 13.157 1.00 93.69 105 ALA A C 1
ATOM 852 O O . ALA A 1 105 ? -1.515 4.998 13.917 1.00 93.69 105 ALA A O 1
ATOM 853 N N . ASN A 1 106 ? 0.335 6.106 13.296 1.00 91.94 106 ASN A N 1
ATOM 854 C CA . ASN A 1 106 ? 0.269 7.102 14.359 1.00 91.94 106 ASN A CA 1
ATOM 855 C C . ASN A 1 106 ? -0.687 8.256 14.027 1.00 91.94 106 ASN A C 1
ATOM 857 O O . ASN A 1 106 ? -1.518 8.599 14.868 1.00 91.94 106 ASN A O 1
ATOM 861 N N . ASP A 1 107 ? -0.592 8.804 12.812 1.00 92.25 107 ASP A N 1
ATOM 862 C CA . ASP A 1 107 ? -1.266 10.053 12.431 1.00 92.25 107 ASP A CA 1
ATOM 863 C C . ASP A 1 107 ? -2.637 9.815 11.767 1.00 92.25 107 ASP A C 1
ATOM 865 O O . ASP A 1 107 ? -3.602 10.533 12.018 1.00 92.25 107 ASP A O 1
ATOM 869 N N . GLU A 1 108 ? -2.745 8.789 10.916 1.00 92.44 108 GLU A N 1
ATOM 870 C CA . GLU A 1 108 ? -3.924 8.481 10.093 1.00 92.44 108 GLU A CA 1
ATOM 871 C C . GLU A 1 108 ? -4.194 6.954 10.025 1.00 92.44 108 GLU A C 1
ATOM 873 O O . GLU A 1 108 ? -4.034 6.336 8.961 1.00 92.44 108 GLU A O 1
ATOM 878 N N . PRO A 1 109 ? -4.623 6.300 11.128 1.00 91.38 109 PRO A N 1
ATOM 879 C CA . PRO A 1 109 ? -4.672 4.833 11.222 1.00 91.38 109 PRO A CA 1
ATOM 880 C C . PRO A 1 109 ? -5.503 4.158 10.121 1.00 91.38 109 PRO A C 1
ATOM 882 O O . PRO A 1 109 ? -5.159 3.082 9.627 1.00 91.38 109 PRO A O 1
ATOM 885 N N . ARG A 1 110 ? -6.578 4.819 9.675 1.00 92.00 110 ARG A N 1
ATOM 886 C CA . ARG A 1 110 ? -7.413 4.372 8.551 1.00 92.00 110 ARG A CA 1
ATOM 887 C C . ARG A 1 110 ? -6.608 4.258 7.253 1.00 92.00 110 ARG A C 1
ATOM 889 O O . ARG A 1 110 ? -6.737 3.263 6.542 1.00 92.00 110 ARG A O 1
ATOM 896 N N . ARG A 1 111 ? -5.757 5.244 6.943 1.00 94.50 111 ARG A N 1
ATOM 8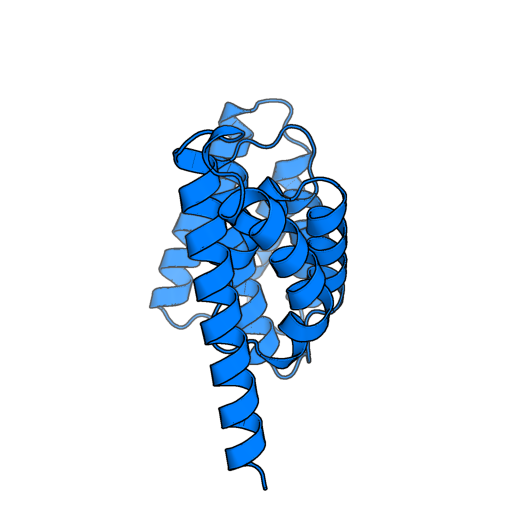97 C CA . ARG A 1 111 ? -4.895 5.228 5.750 1.00 94.50 111 ARG A CA 1
ATOM 898 C C . ARG A 1 111 ? -3.864 4.108 5.842 1.00 94.50 111 ARG A C 1
ATOM 900 O O . ARG A 1 111 ? -3.659 3.412 4.849 1.00 94.50 111 ARG A O 1
ATOM 907 N N . ALA A 1 112 ? -3.283 3.885 7.024 1.00 94.81 112 ALA A N 1
ATOM 908 C CA . ALA A 1 112 ? -2.383 2.755 7.255 1.00 94.81 112 ALA A CA 1
ATOM 909 C C . ALA A 1 112 ? -3.070 1.423 6.917 1.00 94.81 112 ALA A C 1
ATOM 911 O O . ALA A 1 112 ? -2.536 0.643 6.131 1.00 94.81 112 ALA A O 1
ATOM 912 N N . CYS A 1 113 ? -4.289 1.208 7.423 1.00 94.56 113 CYS A N 1
ATOM 913 C CA . CYS A 1 113 ? -5.072 0.001 7.150 1.00 94.56 113 CYS A CA 1
ATOM 914 C C . CYS A 1 113 ? -5.308 -0.215 5.646 1.00 94.56 113 CYS A C 1
ATOM 916 O O . CYS A 1 113 ? -5.070 -1.304 5.127 1.00 94.56 113 CYS A O 1
ATOM 918 N N . LEU A 1 114 ? -5.717 0.834 4.922 1.00 95.44 114 LEU A N 1
ATOM 919 C CA . LEU A 1 114 ? -5.972 0.752 3.479 1.00 95.44 114 LEU A CA 1
ATOM 920 C C . LEU A 1 114 ? -4.727 0.357 2.672 1.00 95.44 114 LEU A C 1
ATOM 922 O O . LEU A 1 114 ? -4.850 -0.385 1.701 1.00 95.44 114 LEU A O 1
ATOM 926 N N . VAL A 1 115 ? -3.540 0.830 3.063 1.00 94.38 115 VAL A N 1
ATOM 927 C CA . VAL A 1 115 ? -2.280 0.462 2.399 1.00 94.38 115 VAL A CA 1
ATOM 928 C C . VAL A 1 115 ? -1.863 -0.963 2.769 1.00 94.38 115 VAL A C 1
ATOM 930 O O . VAL A 1 115 ? -1.507 -1.741 1.886 1.00 94.38 115 VAL A O 1
ATOM 933 N N . VAL A 1 116 ? -1.932 -1.323 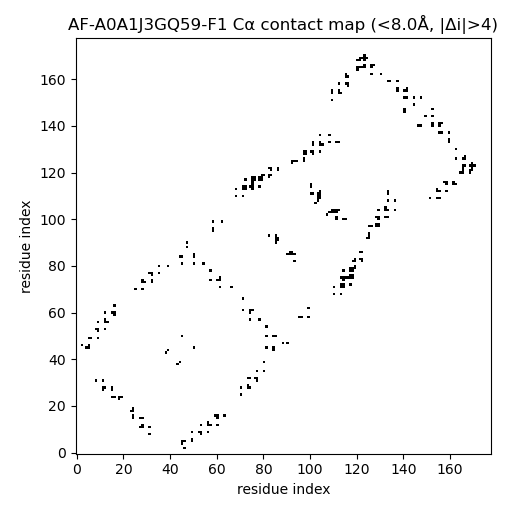4.057 1.00 93.25 116 VAL A N 1
ATOM 934 C CA . VAL A 1 116 ? -1.506 -2.638 4.569 1.00 93.25 116 VAL A CA 1
ATOM 935 C C . VAL A 1 116 ? -2.315 -3.779 3.958 1.00 93.25 116 VAL A C 1
ATOM 937 O O . VAL A 1 116 ? -1.741 -4.808 3.600 1.00 93.25 116 VAL A O 1
ATOM 940 N N . LEU A 1 117 ? -3.627 -3.601 3.789 1.00 93.38 117 LEU A N 1
ATOM 941 C CA . LEU A 1 117 ? -4.496 -4.625 3.204 1.00 93.38 117 LEU A CA 1
ATOM 942 C C . LEU A 1 117 ? -4.063 -5.059 1.804 1.00 93.38 117 LEU A C 1
ATOM 944 O O . LEU A 1 117 ? -4.171 -6.238 1.460 1.00 93.38 117 LEU A O 1
ATOM 948 N N . GLU A 1 118 ? -3.534 -4.126 1.020 1.00 91.75 118 GLU A N 1
ATOM 949 C CA . GLU A 1 118 ? -3.135 -4.383 -0.359 1.00 91.75 118 GLU A CA 1
ATOM 950 C C . GLU A 1 118 ? -1.724 -4.996 -0.461 1.00 91.75 118 GLU A C 1
ATOM 952 O O . GLU A 1 118 ? -1.355 -5.501 -1.523 1.00 91.75 118 GLU A O 1
ATOM 957 N N . LEU A 1 119 ? -0.925 -5.017 0.616 1.00 88.44 119 LEU A N 1
ATOM 958 C CA . LEU A 1 119 ? 0.446 -5.543 0.583 1.00 88.44 119 LEU A CA 1
ATOM 959 C C . LEU A 1 119 ? 0.505 -7.036 0.193 1.00 88.44 119 LEU A C 1
ATOM 961 O O . LEU A 1 119 ? -0.366 -7.826 0.583 1.00 88.44 119 LEU A O 1
ATOM 965 N N . PRO A 1 120 ? 1.536 -7.465 -0.560 1.00 82.31 120 PRO A N 1
ATOM 966 C CA . PRO A 1 120 ? 1.726 -8.869 -0.904 1.00 82.31 120 PRO A CA 1
ATOM 967 C C . PRO A 1 120 ? 2.130 -9.679 0.334 1.00 82.31 120 PRO A C 1
ATOM 969 O O . PRO A 1 120 ? 2.816 -9.165 1.214 1.00 82.31 120 PRO A O 1
ATOM 972 N N . LEU A 1 121 ? 1.734 -10.957 0.380 1.00 73.12 121 LEU A N 1
ATOM 973 C CA . LEU A 1 121 ? 2.021 -11.840 1.520 1.00 73.12 121 LEU A CA 1
ATOM 974 C C . LEU A 1 121 ? 3.520 -12.156 1.689 1.00 73.12 121 LEU A C 1
ATOM 976 O O . LEU A 1 121 ? 4.028 -12.254 2.798 1.00 73.12 121 LEU A O 1
ATOM 980 N N . ALA A 1 122 ? 4.264 -12.198 0.583 1.00 64.75 122 ALA A N 1
ATOM 981 C CA . ALA A 1 122 ? 5.673 -12.594 0.536 1.00 64.75 122 ALA A CA 1
ATOM 982 C C . ALA A 1 122 ? 6.681 -11.521 1.022 1.00 64.75 122 ALA A C 1
ATOM 984 O O . ALA A 1 122 ? 7.809 -11.477 0.537 1.00 64.75 122 ALA A O 1
ATOM 985 N N . TYR A 1 123 ? 6.294 -10.613 1.925 1.00 65.00 123 TYR A N 1
ATOM 986 C CA . TYR A 1 123 ? 7.076 -9.407 2.255 1.00 65.00 123 TYR A CA 1
ATOM 987 C C . TYR A 1 123 ? 7.433 -9.288 3.749 1.00 65.00 123 TYR A C 1
ATOM 989 O O . TYR A 1 123 ? 7.413 -8.198 4.303 1.00 65.00 123 TYR A O 1
ATOM 997 N N . GLY A 1 124 ? 7.750 -10.413 4.402 1.00 63.12 124 GLY A N 1
ATOM 998 C CA . GLY A 1 124 ? 7.696 -10.625 5.860 1.00 63.12 124 GLY A CA 1
ATOM 999 C C . GLY A 1 124 ? 8.469 -9.673 6.792 1.00 63.12 124 GLY A C 1
ATOM 1000 O O . GLY A 1 124 ? 7.860 -9.032 7.645 1.00 63.12 124 GLY A O 1
ATOM 1001 N N . ARG A 1 125 ? 9.801 -9.558 6.685 1.00 68.62 125 ARG A N 1
ATOM 1002 C CA . ARG A 1 125 ? 10.616 -8.814 7.683 1.00 68.62 125 ARG A CA 1
ATOM 1003 C C . ARG A 1 125 ? 10.293 -7.320 7.771 1.00 68.62 125 ARG A C 1
ATOM 1005 O O . ARG A 1 125 ? 10.366 -6.727 8.845 1.00 68.62 125 ARG A O 1
ATOM 1012 N N . PHE A 1 126 ? 9.853 -6.750 6.658 1.00 77.00 126 PHE A N 1
ATOM 1013 C CA . PHE A 1 126 ? 9.390 -5.374 6.547 1.00 77.00 126 PHE A CA 1
ATOM 1014 C C . PHE A 1 126 ? 8.201 -5.074 7.486 1.00 77.00 126 PHE A C 1
ATOM 1016 O O . PHE A 1 126 ? 8.131 -3.991 8.060 1.00 77.00 126 PHE A O 1
ATOM 1023 N N . ILE A 1 127 ? 7.297 -6.035 7.719 1.00 81.44 127 ILE A N 1
ATOM 1024 C CA . ILE A 1 127 ? 6.102 -5.825 8.558 1.00 81.44 127 ILE A CA 1
ATOM 1025 C C . ILE A 1 127 ? 6.447 -5.540 10.020 1.00 81.44 127 ILE A C 1
ATOM 1027 O O . ILE A 1 127 ? 5.758 -4.744 10.659 1.00 81.44 127 ILE A O 1
ATOM 1031 N N . ASN A 1 128 ? 7.545 -6.096 10.539 1.00 82.50 128 ASN A N 1
ATOM 1032 C CA . ASN A 1 128 ? 7.931 -5.945 11.946 1.00 82.50 128 ASN A CA 1
ATOM 1033 C C . ASN A 1 128 ? 8.100 -4.479 12.378 1.00 82.50 128 ASN A C 1
ATOM 1035 O O . ASN A 1 128 ? 7.915 -4.167 13.551 1.00 82.50 128 ASN A O 1
ATOM 1039 N N . ARG A 1 129 ? 8.407 -3.569 11.441 1.00 85.62 129 ARG A N 1
ATOM 1040 C CA . ARG A 1 129 ? 8.595 -2.141 11.736 1.00 85.62 129 ARG A CA 1
ATOM 1041 C C . ARG A 1 129 ? 7.308 -1.404 12.099 1.00 85.62 129 ARG A C 1
ATOM 1043 O O . ARG A 1 129 ? 7.368 -0.440 12.854 1.00 85.62 129 ARG A O 1
ATOM 1050 N N . PHE A 1 130 ? 6.162 -1.820 11.562 1.00 89.69 130 PHE A N 1
ATOM 1051 C CA . PHE A 1 130 ? 4.887 -1.119 11.768 1.00 89.69 130 PHE A CA 1
ATOM 1052 C C . PHE A 1 130 ? 3.777 -2.005 12.339 1.00 89.69 130 PHE A C 1
ATOM 1054 O O . PHE A 1 130 ? 2.759 -1.468 12.771 1.00 89.69 130 PHE A O 1
ATOM 1061 N N . ALA A 1 131 ? 3.946 -3.333 12.355 1.00 90.50 131 ALA A N 1
ATOM 1062 C CA . ALA A 1 131 ? 2.917 -4.281 12.782 1.00 90.50 131 ALA A CA 1
ATOM 1063 C C . ALA A 1 131 ? 2.335 -3.929 14.148 1.00 90.50 131 ALA A C 1
ATOM 1065 O O . ALA A 1 131 ? 1.124 -3.775 14.263 1.00 90.50 131 ALA A O 1
ATOM 1066 N N . ASN A 1 132 ? 3.196 -3.743 15.151 1.00 91.50 132 ASN A N 1
ATOM 1067 C CA . ASN A 1 132 ? 2.761 -3.440 16.513 1.00 91.50 132 ASN A CA 1
ATOM 1068 C C . ASN A 1 132 ? 1.989 -2.121 16.569 1.00 91.50 132 ASN A C 1
ATOM 1070 O O . ASN A 1 132 ? 0.895 -2.090 17.113 1.00 91.50 132 ASN A O 1
ATOM 1074 N N . ALA A 1 133 ? 2.481 -1.067 15.911 1.00 92.25 133 ALA A N 1
ATOM 1075 C CA . ALA A 1 133 ? 1.793 0.223 15.885 1.00 92.25 133 ALA A CA 1
ATOM 1076 C C . ALA A 1 133 ? 0.393 0.124 15.251 1.00 92.25 133 ALA A C 1
ATOM 1078 O O . ALA A 1 133 ? -0.570 0.679 15.779 1.00 92.25 133 ALA A O 1
ATOM 1079 N N . VAL A 1 134 ? 0.252 -0.613 14.141 1.00 92.25 134 VAL A N 1
ATOM 1080 C CA . VAL A 1 134 ? -1.058 -0.826 13.504 1.00 92.25 134 VAL A CA 1
ATOM 1081 C C . VAL A 1 134 ? -1.960 -1.706 14.374 1.00 92.25 134 VAL A C 1
ATOM 1083 O O . VAL A 1 134 ? -3.141 -1.399 14.515 1.00 92.25 134 VAL A O 1
ATOM 1086 N N . LEU A 1 135 ? -1.426 -2.770 14.982 1.00 92.69 135 LEU A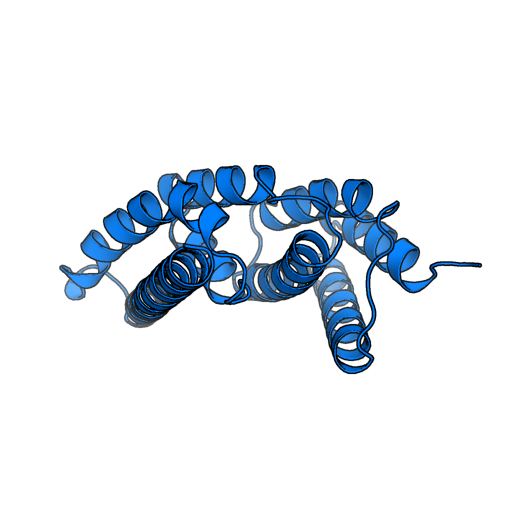 N 1
ATOM 1087 C CA . LEU A 1 135 ? -2.182 -3.685 15.842 1.00 92.69 135 LEU A CA 1
ATOM 1088 C C . LEU A 1 135 ? -2.638 -3.028 17.150 1.00 92.69 135 LEU A C 1
ATOM 1090 O O . LEU A 1 135 ? -3.764 -3.266 17.579 1.00 92.69 135 LEU A O 1
ATOM 1094 N N . ASP A 1 136 ? -1.824 -2.167 17.753 1.00 92.06 136 ASP A N 1
ATOM 1095 C CA . ASP A 1 136 ? -2.188 -1.425 18.961 1.00 92.06 136 ASP A CA 1
ATOM 1096 C C . ASP A 1 136 ? -3.371 -0.495 18.684 1.00 92.06 136 ASP A C 1
ATOM 1098 O O . ASP A 1 136 ? -4.361 -0.500 19.419 1.00 92.06 136 ASP A O 1
ATOM 1102 N N . LYS A 1 137 ? -3.336 0.237 17.563 1.00 89.56 137 LYS A N 1
ATOM 1103 C CA . LYS A 1 137 ? -4.481 1.043 17.113 1.00 89.56 137 LYS A CA 1
ATOM 1104 C C . LYS A 1 137 ? -5.681 0.170 16.771 1.00 89.56 137 LYS A C 1
ATOM 1106 O O . LYS A 1 137 ? -6.803 0.500 17.157 1.00 89.56 137 LYS A O 1
ATOM 1111 N N . ALA A 1 138 ? -5.459 -0.963 16.111 1.00 88.94 138 ALA A N 1
ATOM 1112 C CA . ALA A 1 138 ? -6.524 -1.897 15.784 1.00 88.94 138 ALA A CA 1
ATOM 1113 C C . ALA A 1 138 ? -7.241 -2.399 17.042 1.00 88.94 138 ALA A C 1
ATOM 1115 O O . ALA A 1 138 ? -8.466 -2.396 17.095 1.00 88.94 138 ALA A O 1
ATOM 1116 N N . LYS A 1 139 ? -6.486 -2.748 18.087 1.00 89.12 139 LYS A N 1
ATOM 1117 C CA . LYS A 1 139 ? -7.017 -3.212 19.369 1.00 89.12 139 LYS A CA 1
ATOM 1118 C C . LYS A 1 139 ? -7.948 -2.183 20.008 1.00 89.12 139 LYS A C 1
ATOM 1120 O O . LYS A 1 139 ? -9.005 -2.566 20.495 1.00 89.12 139 LYS A O 1
ATOM 1125 N N . THR A 1 140 ? -7.604 -0.892 19.959 1.00 88.12 140 THR A N 1
ATOM 1126 C CA . THR A 1 140 ? -8.477 0.167 20.506 1.00 88.12 140 THR A CA 1
ATOM 1127 C C . THR A 1 140 ? -9.837 0.227 19.810 1.00 88.12 140 THR A C 1
ATOM 1129 O O . THR A 1 140 ? -10.852 0.386 20.476 1.00 88.12 140 THR A O 1
ATOM 1132 N N . VAL A 1 141 ? -9.869 0.028 18.489 1.00 87.31 141 VAL A N 1
ATOM 1133 C CA . VAL A 1 141 ? -11.108 0.029 17.697 1.00 87.31 141 VAL A CA 1
ATOM 1134 C C . VAL A 1 141 ? -11.891 -1.273 17.876 1.00 87.31 141 VAL A C 1
ATOM 1136 O O . VAL A 1 141 ? -13.113 -1.253 17.983 1.00 87.31 141 VAL A O 1
ATOM 1139 N N . LEU A 1 142 ? -11.203 -2.417 17.912 1.00 88.00 142 LEU A N 1
ATOM 1140 C CA . LEU A 1 142 ? -11.850 -3.727 18.003 1.00 88.00 142 LEU A CA 1
ATOM 1141 C C . LEU A 1 142 ? -12.473 -3.989 19.378 1.00 88.00 142 LEU A C 1
ATOM 1143 O O . LEU A 1 142 ? -13.472 -4.701 19.444 1.00 88.00 142 LEU A O 1
ATOM 1147 N N . LEU A 1 143 ? -11.897 -3.426 20.447 1.00 89.12 143 LEU A N 1
ATOM 1148 C CA . LEU A 1 143 ? -12.395 -3.569 21.821 1.00 89.12 143 LEU A CA 1
ATOM 1149 C C . LEU A 1 143 ? -13.496 -2.570 22.195 1.00 89.12 143 LEU A C 1
ATOM 1151 O O . LEU A 1 143 ? -14.125 -2.759 23.229 1.00 89.12 143 LEU A O 1
ATOM 1155 N N . ALA A 1 144 ? -13.718 -1.537 21.379 1.00 87.69 144 ALA A N 1
ATOM 1156 C CA . ALA A 1 144 ? -14.765 -0.538 21.592 1.00 87.69 144 ALA A CA 1
ATOM 1157 C C . ALA A 1 144 ? -15.579 -0.302 20.301 1.00 87.69 144 ALA A C 1
ATOM 1159 O O . ALA A 1 144 ? -15.578 0.809 19.754 1.00 87.69 144 ALA A O 1
ATOM 1160 N N . PRO A 1 145 ? -16.236 -1.346 19.754 1.00 80.12 145 PRO A N 1
ATOM 1161 C CA . PRO A 1 145 ? -16.972 -1.255 18.493 1.00 80.12 145 PRO A CA 1
ATOM 1162 C C . PRO A 1 145 ? -18.093 -0.208 18.526 1.00 80.12 145 PRO A C 1
ATOM 1164 O O . PRO A 1 145 ? -18.386 0.395 17.501 1.00 80.12 145 PRO A O 1
ATOM 1167 N N . GLU A 1 146 ? -18.694 0.050 19.686 1.00 80.06 146 GLU A N 1
ATOM 1168 C CA . GLU A 1 146 ? -19.742 1.055 19.893 1.00 80.06 146 GLU A CA 1
ATOM 1169 C C . GLU A 1 146 ? -19.285 2.501 19.653 1.00 80.06 146 GLU A C 1
ATOM 1171 O O . GLU A 1 146 ? -20.112 3.370 19.381 1.00 80.06 146 GLU A O 1
ATOM 1176 N N . LEU A 1 147 ? -17.976 2.765 19.710 1.00 75.00 147 LEU A N 1
ATOM 1177 C CA . LEU A 1 147 ? -17.401 4.090 19.470 1.00 75.00 147 LEU A CA 1
ATOM 1178 C C . LEU A 1 147 ? -17.052 4.330 17.993 1.00 75.00 147 LEU A C 1
ATOM 1180 O O . LEU A 1 147 ? -16.570 5.409 17.643 1.00 75.00 147 LEU A O 1
ATOM 1184 N N . VAL A 1 148 ? -17.262 3.337 17.118 1.00 76.50 148 VAL A N 1
ATOM 1185 C CA . VAL A 1 148 ? -16.762 3.348 15.738 1.00 76.50 148 VAL A CA 1
ATOM 1186 C C . VAL A 1 148 ? -17.819 2.820 14.758 1.00 76.50 148 VAL A C 1
ATOM 1188 O O . VAL A 1 148 ? -18.575 1.899 15.040 1.00 76.50 148 VAL A O 1
ATOM 1191 N N . GLY A 1 149 ? -17.885 3.385 13.549 1.00 74.62 149 GLY A N 1
ATOM 1192 C CA . GLY A 1 149 ? -18.782 2.873 12.508 1.00 74.62 149 GLY A CA 1
ATOM 1193 C C . GLY A 1 149 ? -18.395 1.461 12.037 1.00 74.62 149 GLY A C 1
ATOM 1194 O O . GLY A 1 149 ? -17.213 1.151 11.884 1.00 74.62 149 GLY A O 1
ATOM 1195 N N . ALA A 1 150 ? -19.382 0.620 11.698 1.00 74.00 150 ALA A N 1
ATOM 1196 C CA . ALA A 1 150 ? -19.170 -0.774 11.267 1.00 74.00 150 ALA A CA 1
ATOM 1197 C C . ALA A 1 150 ? -18.157 -0.936 10.112 1.00 74.00 150 ALA A C 1
ATOM 1199 O O . ALA A 1 150 ? -17.397 -1.904 10.063 1.00 74.00 150 ALA A O 1
ATOM 1200 N N . LYS A 1 151 ? -18.112 0.035 9.187 1.00 77.56 151 LYS A N 1
ATOM 1201 C CA . LYS A 1 151 ? -17.154 0.060 8.069 1.00 77.56 151 LYS A CA 1
ATOM 1202 C C . LYS A 1 151 ? -15.702 0.150 8.550 1.00 77.56 151 LYS A C 1
ATOM 1204 O O . LYS A 1 151 ? -14.826 -0.484 7.965 1.00 77.56 151 LYS A O 1
ATOM 1209 N N . ASP A 1 152 ? -15.459 0.932 9.592 1.00 84.19 152 ASP A N 1
ATOM 1210 C CA . ASP A 1 152 ? -14.121 1.172 10.123 1.00 84.19 152 ASP A CA 1
ATOM 1211 C C . ASP A 1 152 ? -13.690 0.010 11.026 1.00 84.19 152 ASP A C 1
ATOM 1213 O O . ASP A 1 152 ? -12.549 -0.438 10.932 1.00 84.19 152 ASP A O 1
ATOM 1217 N N . TRP A 1 153 ? -14.625 -0.586 11.774 1.00 91.00 153 TRP A N 1
ATOM 1218 C CA . TRP A 1 153 ? -14.380 -1.837 12.499 1.00 91.00 153 TRP A CA 1
ATOM 1219 C C . TRP A 1 153 ? -13.986 -2.984 11.553 1.00 91.00 153 TRP A C 1
ATOM 1221 O O . TRP A 1 153 ? -12.967 -3.646 11.756 1.00 91.00 153 TRP A O 1
ATOM 1231 N N . GLY A 1 154 ? -14.740 -3.180 10.463 1.00 91.56 154 GLY A N 1
ATOM 1232 C CA . GLY A 1 154 ? -14.450 -4.226 9.477 1.00 91.56 154 GLY A CA 1
ATOM 1233 C C . GLY A 1 154 ? -13.101 -4.036 8.776 1.00 91.56 154 GLY A C 1
ATOM 1234 O O . GLY A 1 154 ? -12.361 -5.003 8.588 1.00 91.56 154 GLY A O 1
ATOM 1235 N N . LEU A 1 155 ? -12.747 -2.791 8.434 1.00 93.56 155 LEU A N 1
ATOM 1236 C CA . LEU A 1 155 ? -11.441 -2.450 7.862 1.00 93.56 155 LEU A CA 1
ATOM 1237 C C . LEU A 1 155 ? -10.295 -2.838 8.809 1.00 93.56 155 LEU A C 1
ATOM 1239 O O . LEU A 1 155 ? -9.305 -3.441 8.385 1.00 93.56 155 LEU A O 1
ATOM 1243 N N . VAL A 1 156 ? -10.438 -2.499 10.089 1.00 93.56 156 VAL A N 1
ATOM 1244 C CA . VAL A 1 156 ? -9.438 -2.783 11.116 1.00 93.56 156 VAL A CA 1
ATOM 1245 C C . VAL A 1 156 ? -9.289 -4.287 11.344 1.00 93.56 156 VAL A C 1
ATOM 1247 O O . VAL A 1 156 ? -8.161 -4.780 11.372 1.00 93.56 156 VAL A O 1
ATOM 1250 N N . LEU A 1 157 ? -10.394 -5.034 11.431 1.00 94.44 157 LEU A N 1
ATOM 1251 C CA . LEU A 1 157 ? -10.351 -6.488 11.600 1.00 94.44 157 LEU A CA 1
ATOM 1252 C C . LEU A 1 157 ? -9.609 -7.168 10.443 1.00 94.44 157 LEU A C 1
ATOM 1254 O O . LEU A 1 157 ? -8.702 -7.968 10.671 1.00 94.44 157 LEU A O 1
ATOM 1258 N N . GLN A 1 158 ? -9.956 -6.824 9.198 1.00 95.12 158 GLN A N 1
ATOM 1259 C CA . GLN A 1 158 ? -9.277 -7.369 8.019 1.00 95.12 158 GLN A CA 1
ATOM 1260 C C . GLN A 1 158 ? -7.778 -7.049 8.044 1.00 95.12 158 GLN A C 1
ATOM 1262 O O . GLN A 1 158 ? -6.958 -7.892 7.684 1.00 95.12 158 GLN A O 1
ATOM 1267 N N . THR A 1 159 ? -7.413 -5.850 8.503 1.00 94.88 159 THR A N 1
ATOM 1268 C CA . THR A 1 159 ? -6.012 -5.423 8.609 1.00 94.88 159 THR A CA 1
ATOM 1269 C C . THR A 1 159 ? -5.264 -6.229 9.669 1.00 94.88 159 THR A C 1
ATOM 1271 O O . THR A 1 159 ? -4.154 -6.690 9.409 1.00 94.88 159 THR A O 1
ATOM 1274 N N . ALA A 1 160 ? -5.872 -6.460 10.835 1.00 94.06 160 ALA A N 1
ATOM 1275 C CA . ALA A 1 160 ? -5.283 -7.278 11.892 1.00 94.06 160 ALA A CA 1
ATOM 1276 C C . ALA A 1 160 ? -5.049 -8.724 11.425 1.00 94.06 160 ALA A C 1
ATOM 1278 O O . ALA A 1 160 ? -3.956 -9.259 11.610 1.00 94.06 160 ALA A O 1
ATOM 1279 N N . ILE A 1 161 ? -6.030 -9.324 10.737 1.00 92.69 161 ILE A N 1
ATOM 1280 C CA . ILE A 1 161 ? -5.893 -10.658 10.129 1.00 92.69 161 ILE A CA 1
ATOM 1281 C C . ILE A 1 161 ? -4.759 -10.660 9.098 1.00 92.69 161 ILE A C 1
ATOM 1283 O O . ILE A 1 161 ? -3.900 -11.539 9.130 1.00 92.69 161 ILE A O 1
ATOM 1287 N N . LYS A 1 162 ? -4.714 -9.657 8.211 1.00 91.81 162 LYS A N 1
ATOM 1288 C CA . LYS A 1 162 ? -3.664 -9.519 7.195 1.00 91.81 162 LYS A CA 1
ATOM 1289 C C . LYS A 1 162 ? -2.271 -9.463 7.824 1.00 91.81 162 LYS A C 1
ATOM 1291 O O . LYS A 1 162 ? -1.384 -10.166 7.352 1.00 91.81 162 LYS A O 1
ATOM 1296 N N . ILE A 1 163 ? -2.083 -8.670 8.881 1.00 90.56 163 ILE A N 1
ATOM 1297 C CA . ILE A 1 163 ? -0.815 -8.601 9.625 1.00 90.56 163 ILE A CA 1
ATOM 1298 C C . ILE A 1 163 ? -0.488 -9.950 10.270 1.00 90.56 163 ILE A C 1
ATOM 1300 O O . ILE A 1 163 ? 0.657 -10.383 10.192 1.00 90.56 163 ILE A O 1
ATOM 1304 N N . GLY A 1 164 ? -1.473 -10.634 10.857 1.00 88.19 164 GLY A N 1
ATOM 1305 C CA . GLY A 1 164 ? -1.290 -11.972 11.423 1.00 88.19 164 GLY A CA 1
ATOM 1306 C C . GLY A 1 164 ? -0.740 -12.969 10.400 1.00 88.19 164 GLY A C 1
ATOM 1307 O O . GLY A 1 164 ? 0.291 -13.587 10.649 1.00 88.19 164 GLY A O 1
ATOM 1308 N N . VAL A 1 165 ? -1.365 -13.055 9.219 1.00 87.44 165 VAL A N 1
ATOM 1309 C CA . VAL A 1 165 ? -0.897 -13.921 8.118 1.00 87.44 165 VAL A CA 1
ATOM 1310 C C . VAL A 1 165 ? 0.513 -13.529 7.671 1.00 87.44 165 VAL A C 1
ATOM 1312 O O . VAL A 1 165 ? 1.388 -14.381 7.557 1.00 87.44 165 VAL A O 1
ATOM 1315 N N . LEU A 1 166 ? 0.754 -12.231 7.481 1.00 82.94 166 LEU A N 1
ATOM 1316 C CA . LEU A 1 166 ? 2.054 -11.689 7.084 1.00 82.94 166 LEU A CA 1
ATOM 1317 C C . LEU A 1 166 ? 3.180 -12.036 8.075 1.00 82.94 166 LEU A C 1
ATOM 1319 O O . LEU A 1 166 ? 4.298 -12.351 7.661 1.00 82.94 166 LEU A O 1
ATOM 1323 N N . LEU A 1 167 ? 2.894 -11.995 9.379 1.00 83.00 167 LEU A N 1
ATOM 1324 C CA . LEU A 1 167 ? 3.836 -12.383 10.429 1.00 83.00 167 LEU A CA 1
ATOM 1325 C C . LEU A 1 167 ? 4.074 -13.897 10.444 1.00 83.00 167 LEU A C 1
ATOM 1327 O O . LEU A 1 167 ? 5.224 -14.316 10.574 1.00 83.00 167 LEU A O 1
ATOM 1331 N N . SER A 1 168 ? 3.032 -14.714 10.279 1.00 80.38 168 SER A N 1
ATOM 1332 C CA . SER A 1 168 ? 3.162 -16.175 10.192 1.00 80.38 168 SER A CA 1
ATOM 1333 C C . SER A 1 168 ? 4.016 -16.611 8.999 1.00 80.38 168 SER A C 1
ATOM 1335 O O . SER A 1 168 ? 4.966 -17.371 9.181 1.00 80.38 168 SER A O 1
ATOM 1337 N N . ASP A 1 169 ? 3.765 -16.062 7.807 1.00 70.81 169 ASP A N 1
ATOM 1338 C CA . ASP A 1 169 ? 4.555 -16.351 6.601 1.00 70.81 169 ASP A CA 1
ATOM 1339 C C . ASP A 1 169 ? 6.026 -15.948 6.775 1.00 70.81 169 ASP A C 1
ATOM 1341 O O . ASP A 1 169 ? 6.936 -16.652 6.332 1.00 70.81 169 ASP A O 1
ATOM 1345 N N . SER A 1 170 ? 6.280 -14.834 7.473 1.00 66.06 170 SER A N 1
ATOM 1346 C CA . SER A 1 170 ? 7.642 -14.379 7.761 1.00 66.06 170 SER A CA 1
ATOM 1347 C C . SER A 1 170 ? 8.424 -15.341 8.660 1.00 66.06 170 SER A C 1
ATOM 1349 O O . SER A 1 170 ? 9.624 -15.507 8.455 1.00 66.06 170 SER A O 1
ATOM 1351 N N . ARG A 1 171 ? 7.762 -15.983 9.634 1.00 60.22 171 ARG A N 1
ATOM 1352 C CA . ARG A 1 171 ? 8.396 -16.938 10.557 1.00 60.22 171 ARG A CA 1
ATOM 1353 C C . ARG A 1 171 ? 8.702 -18.256 9.860 1.00 60.22 171 ARG A C 1
ATOM 1355 O O . ARG A 1 171 ? 9.834 -18.720 9.941 1.00 60.22 171 ARG A O 1
ATOM 1362 N N . ASN A 1 172 ? 7.753 -18.774 9.082 1.00 58.91 172 ASN A N 1
ATOM 1363 C CA . ASN A 1 172 ? 7.935 -20.008 8.313 1.00 58.91 172 ASN A CA 1
ATOM 1364 C C . ASN A 1 172 ? 9.111 -19.896 7.322 1.00 58.91 172 ASN A C 1
ATOM 1366 O O . ASN A 1 172 ? 9.896 -20.829 7.168 1.00 58.91 172 ASN A O 1
ATOM 1370 N N . ALA A 1 173 ? 9.289 -18.731 6.685 1.00 55.03 173 ALA A N 1
ATOM 1371 C CA . ALA A 1 173 ? 10.423 -18.486 5.792 1.00 55.03 173 ALA A CA 1
ATOM 1372 C C . ALA A 1 173 ? 11.785 -18.495 6.513 1.00 55.03 173 ALA A C 1
ATOM 1374 O O . ALA A 1 173 ? 12.789 -18.855 5.906 1.00 55.03 173 ALA A O 1
ATOM 1375 N N . VAL A 1 174 ? 11.836 -18.102 7.791 1.00 52.09 174 VAL A N 1
ATOM 1376 C CA . VAL A 1 174 ? 13.060 -18.153 8.607 1.00 52.09 174 VAL A CA 1
ATOM 1377 C C . VAL A 1 174 ? 13.350 -19.584 9.056 1.00 52.09 174 VAL A C 1
ATOM 1379 O O . VAL A 1 174 ? 14.495 -20.011 8.976 1.00 52.09 174 VAL A O 1
ATOM 1382 N N . GLU A 1 175 ? 12.326 -20.341 9.452 1.00 45.62 175 GLU A N 1
ATOM 1383 C CA . GLU A 1 175 ? 12.468 -21.740 9.887 1.00 45.62 175 GLU A CA 1
ATOM 1384 C C . GLU A 1 175 ? 12.912 -22.683 8.759 1.00 45.62 175 GLU A C 1
ATOM 1386 O O . GLU A 1 175 ? 13.568 -23.680 9.024 1.00 45.62 175 GLU A O 1
ATOM 1391 N N . THR A 1 176 ? 12.629 -22.354 7.495 1.00 47.72 176 THR A N 1
ATOM 1392 C CA . THR A 1 176 ? 13.068 -23.166 6.339 1.00 47.72 176 THR A CA 1
ATOM 1393 C C . THR A 1 176 ? 14.546 -22.931 5.965 1.00 47.72 176 THR A C 1
ATOM 1395 O O . THR A 1 176 ? 15.088 -23.634 5.116 1.00 47.72 176 THR A O 1
ATOM 1398 N N . ILE A 1 177 ? 15.199 -21.919 6.550 1.00 43.44 177 ILE A N 1
ATOM 1399 C CA . ILE A 1 177 ? 16.593 -21.528 6.253 1.00 43.44 177 ILE A CA 1
ATOM 1400 C C . ILE A 1 177 ? 17.567 -22.003 7.358 1.00 43.44 177 ILE A C 1
ATOM 1402 O O . ILE A 1 177 ? 18.772 -21.784 7.242 1.00 43.44 177 ILE A O 1
ATOM 1406 N N . VAL A 1 178 ? 17.073 -22.673 8.407 1.00 37.81 178 VAL A N 1
ATOM 1407 C CA . VAL A 1 178 ? 17.882 -23.214 9.518 1.00 37.81 178 VAL A CA 1
ATOM 1408 C C . VAL A 1 178 ? 18.060 -24.720 9.386 1.00 37.81 178 VAL A C 1
ATOM 1410 O O . VAL A 1 178 ? 17.046 -25.414 9.161 1.00 37.81 178 VAL A O 1
#

pLDDT: mean 85.98, std 11.87, range [37.81, 95.81]

Organism: Noccaea caerulescens (NCBI:txid107243)

Sequence (178 aa):
VDNAPDALTLKLLKVYPSSYCPVFRFRWIYMLFETITYLRNCNFRFSPTYLPRIKPYLIACVKMENSKDSEIKILGRIVSFVAYNVANGGGGEWSELSDCILKFANDEPRRACLVVLELPLAYGRFINRFANAVLDKAKTVLLAPELVGAKDWGLVLQTAIKIGVLLSDSRNAVETIV

Mean predicted aligned error: 6.04 Å

Secondary structure (DSSP, 8-state):
---HHHHHHHHHHHHGGG-S-HHHHHHHHHHHHHHHHHHHHTT----TTTHHHHHHHHHHHHT-TT--HHHHHHHHHHHHHHHHHHHHTT----HHHHHHHHHHHHH-HHHHHHHHHHS-TT-HHHHTTTHHHHHHHHHHHHS-GGGS-HHHHHHHHHHHHHHHHHHHHHHHHHHTT-

Solvent-accessible surface area (backbone atoms only — not comparable to full-atom values): 9835 Å² total; per-residue (Å²): 132,83,59,58,69,52,54,47,52,44,51,51,45,61,47,43,79,70,46,88,46,69,69,59,28,49,51,50,54,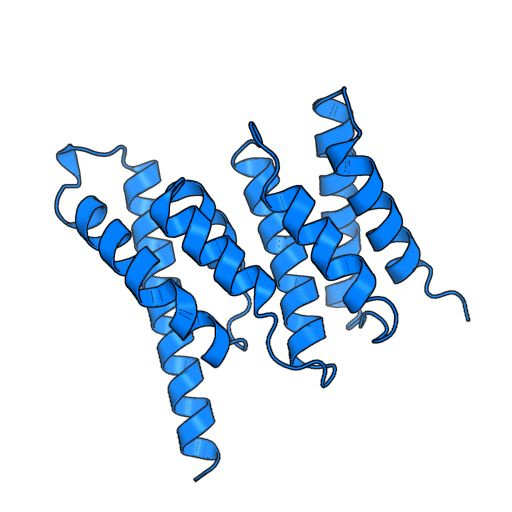48,52,50,41,55,50,50,53,53,37,53,76,69,70,60,71,71,51,78,85,44,48,77,63,38,52,62,40,49,53,51,55,71,68,42,80,93,62,50,72,70,54,44,40,49,46,13,47,48,49,19,54,51,52,53,42,33,61,74,61,78,65,53,74,68,60,71,58,33,56,50,40,35,50,24,27,73,77,37,49,69,60,24,36,44,37,58,61,39,47,58,64,91,53,28,78,55,45,71,74,25,46,63,56,43,44,57,54,34,49,60,45,68,77,38,53,92,82,49,57,69,71,58,46,52,49,37,52,54,27,48,54,48,50,51,52,26,52,52,50,36,49,54,61,54,60,74,74,107

=== Feature glossary ===
Legend for the data blocks above and below:

— What the protein is —

The amino-acid sequence is the protein's primary structure: the linear order of residues from the N-terminus to the C-terminus, written in one-letter code. Everything else here — the 3D coordinates, the secondary structure, the domain annotations — is ultimately a consequence of this string.

Database cross-references. InterPro integrates a dozen domain/family signature databases into unified entries with residue-range hits. GO terms attach function/process/location labels with evidence codes. CATH codes position the fold in a four-level structural taxonomy. Organism is the NCBI-taxonomy species name.

— Where its atoms are —

The mmCIF block holds the 3D Cartesian coordinates of each backbone atom (N, Cα, C, O) in ångströms. mmCIF is the PDB's canonical archive format — a tagged-loop text representation of the atomic model.

The six renders are orthographic views along the three Cartesian axes in both directions. Representation (cartoon, sticks, or surface) and color scheme (sequence-rainbow or by-chain) vary across proteins so the training set covers all the common visualization conventions.

— Local backbone conformation —

Secondary structure is the local, repeating backbone conformation. DSSP classifies it into eight states by reading the hydrogen-bond network: three helix types (H, G, I), two β types (E, B), two non-regular types (T, S), and unstructured coil (-).

SS3 is a coarse helix/strand/coil call (letters a/b/c) made by the P-SEA algorithm from inter-Cα distances and dihedrals. It is less detailed than DSSP but needs only Cα positions.

Backbone dihedral angles. Every residue except chain termini has a φ (preceding-C → N → Cα → C) and a ψ (N → Cα → C → next-N). They are reported in degrees following the IUPAC sign convention. Secondary structure is essentially a statement about which (φ, ψ) basin each residue occupies.

— Global shape and packing —

The geometric summary reports three shape descriptors. Rg (radius of gyration) measures how spread out the Cα atoms are about their centre of mass; compact globular proteins have small Rg, elongated or unfolded ones large. Cα contacts (<8 Å, |i−j|>4) count long-range residue pairs in spatial proximity — high for tightly packed folds, near zero for rods or random coil. The bounding-box extents give the protein's footprint along x, y, z in Å.

Solvent accessibility: the surface area of each residue that a 1.4 Å water probe can touch, in Å². When only backbone atoms are present the absolute values are lower than full-atom SASA (side chains contribute most of the area) and are flagged as backbone-only.

Plot images: a contact map (which residues are close in 3D, as an N×N binary image), a Ramachandran scatter (backbone torsion angles, revealing secondary-structure composition at a glance), and — for AlphaFold structures — a PAE heatmap (pairwise prediction confidence).

— Structural neighborhood —

Foldseek's 3Di representation compresses backbone geometry into a per-residue letter drawn from a learned twenty-state alphabet. It captures the tertiary interaction pattern around each residue — which residues are packed against it in space, regardless of where they are in sequence.

Structural nearest neighbors (via Foldseek easy-search vs the PDB). Reported per hit: target PDB id, E-value, and alignment TM-score. A TM-score above ~0.5 is the conventional threshold for 'same fold'.

— Confidence and disorder —

pLDDT (predicted Local Distance Difference Test) is AlphaFold's per-residue confidence score, ranging from 0 to 100. Values above 90 indicate high confidence (typically well-packed cores); 70–90 is confident; 50–70 low confidence; below 50 usually means the region is disordered or the prediction is unreliable there. AlphaFold stores pLDDT in the mmCIF B-factor column.

For experimental (PDB) structures, the B-factor (temperature factor) quantifies the positional spread of each atom in the crystal — a combination of thermal vibration and static disorder — in units of Å². High B-factors mark flexible loops or poorly resolved regions; low B-factors mark the rigid, well-ordered core.

Predicted Aligned Error (PAE) is an AlphaFold confidence matrix: entry (i, j) is the expected error in the position of residue j, in ångströms, when the prediction is superimposed on the true structure at residue i. Low PAE within a block of residues means that block is internally rigid and well-predicted; high PAE between two blocks means their relative placement is uncertain even if each block individually is confident.